Protein AF-A0A329ZB74-F1 (afdb_monomer_lite)

Foldseek 3Di:
DPPPPVVVVVVVVVVLVLLLLVLVLVLCLQALLNVVPCLVVNLVSLVVCLVDPLDPPLVVLSVVVNVCCVPPNCVQSNVVCCQQAPDQDRPDPPPPDPDPDDDPPPPRDGHLYQFQCCLVPNDHPPPLLVLQVVLCVVDPDDDPVVSGVDGRLGQSNLSVVLSVCSVVVVVVSSLVSLVVRNVSSLPVSLVSQCVPDCPGSVVSVNVSVNSSSVVVVVVSVVVVD

Radius of gyration: 19.03 Å; chains: 1; bounding box: 71×35×49 Å

Structure (mmCIF, N/CA/C/O backbone):
data_AF-A0A329ZB74-F1
#
_entry.id   AF-A0A329ZB74-F1
#
loop_
_atom_site.group_PDB
_atom_site.id
_atom_site.type_symbol
_atom_site.label_atom_id
_atom_site.label_alt_id
_atom_site.label_comp_id
_atom_site.label_asym_id
_atom_site.label_entity_id
_atom_site.label_seq_id
_atom_site.pdbx_PDB_ins_code
_atom_site.Cartn_x
_atom_site.Cartn_y
_atom_site.Cartn_z
_atom_site.occupancy
_atom_site.B_iso_or_equiv
_atom_site.auth_seq_id
_atom_site.auth_comp_id
_atom_site.auth_asym_id
_atom_site.auth_atom_id
_atom_site.pdbx_PDB_model_num
ATOM 1 N N . MET A 1 1 ? -38.575 11.994 10.367 1.00 41.06 1 MET A N 1
ATOM 2 C CA . MET A 1 1 ? -37.170 12.358 10.672 1.00 41.06 1 MET A CA 1
ATOM 3 C C . MET A 1 1 ? -36.255 11.118 10.810 1.00 41.06 1 MET A C 1
ATOM 5 O O . MET A 1 1 ? -35.359 11.120 11.638 1.00 41.06 1 MET A O 1
ATOM 9 N N . LEU A 1 2 ? -36.431 10.070 9.980 1.00 44.38 2 LEU A N 1
ATOM 10 C CA . LEU A 1 2 ? -35.670 8.801 10.070 1.00 44.38 2 LEU A CA 1
ATOM 11 C C . LEU A 1 2 ? -34.785 8.466 8.847 1.00 44.38 2 LEU A C 1
ATOM 13 O O . LEU A 1 2 ? -34.041 7.498 8.900 1.00 44.38 2 LEU A O 1
ATOM 17 N N . LYS A 1 3 ? -34.802 9.258 7.763 1.00 42.12 3 LYS A N 1
ATOM 18 C CA . LYS A 1 3 ? -34.023 8.953 6.540 1.00 42.12 3 LYS A CA 1
ATOM 19 C C . LYS A 1 3 ? -32.536 9.356 6.586 1.00 42.12 3 LYS A C 1
ATOM 21 O O . LYS A 1 3 ? -31.782 8.916 5.734 1.00 42.12 3 LYS A O 1
ATOM 26 N N . ARG A 1 4 ? -32.101 10.174 7.558 1.00 38.56 4 ARG A N 1
ATOM 27 C CA . ARG A 1 4 ? -30.725 10.730 7.614 1.00 38.56 4 ARG A CA 1
ATOM 28 C C . ARG A 1 4 ? -29.686 9.835 8.305 1.00 38.56 4 ARG A C 1
ATOM 30 O O . ARG A 1 4 ? -28.502 9.999 8.055 1.00 38.56 4 ARG A O 1
ATOM 37 N N . LYS A 1 5 ? -30.096 8.923 9.198 1.00 38.59 5 LYS A N 1
ATOM 38 C CA . LYS A 1 5 ? -29.154 8.047 9.928 1.00 38.59 5 LYS A CA 1
ATOM 39 C C . LYS A 1 5 ? -28.746 6.814 9.117 1.00 38.59 5 LYS A C 1
ATOM 41 O O . LYS A 1 5 ? -27.593 6.412 9.181 1.00 38.59 5 LYS A O 1
ATOM 46 N N . THR A 1 6 ? -29.668 6.255 8.335 1.00 39.41 6 THR A N 1
ATOM 47 C CA . THR A 1 6 ? -29.433 5.086 7.474 1.00 39.41 6 THR A CA 1
ATOM 48 C C . THR A 1 6 ? -28.588 5.411 6.241 1.00 39.41 6 THR A C 1
ATOM 50 O O . THR A 1 6 ? -27.784 4.581 5.835 1.00 39.41 6 THR A O 1
ATOM 53 N N . SER A 1 7 ? -28.694 6.622 5.678 1.00 53.28 7 SER A N 1
ATOM 54 C CA . SER A 1 7 ? -27.862 7.043 4.539 1.00 53.28 7 SER A CA 1
ATOM 55 C C . SER A 1 7 ? -26.377 7.134 4.902 1.00 53.28 7 SER A C 1
ATOM 57 O O . SER A 1 7 ? -25.528 6.662 4.153 1.00 53.28 7 SER A O 1
ATOM 59 N N . ASN A 1 8 ? -26.066 7.675 6.085 1.00 60.62 8 ASN A N 1
ATOM 60 C CA . ASN A 1 8 ? -24.683 7.850 6.529 1.00 60.62 8 ASN A CA 1
ATOM 61 C C . ASN A 1 8 ? -24.029 6.518 6.929 1.00 60.62 8 ASN A C 1
ATOM 63 O O . ASN A 1 8 ? -22.835 6.346 6.717 1.00 60.62 8 ASN A O 1
ATOM 67 N N . SER A 1 9 ? -24.786 5.556 7.475 1.00 62.94 9 SER A N 1
ATOM 68 C CA . SER A 1 9 ? -24.231 4.241 7.827 1.00 62.94 9 SER A CA 1
ATOM 69 C C . SER A 1 9 ? -23.846 3.416 6.600 1.00 62.94 9 SER A C 1
ATOM 71 O O . SER A 1 9 ? -22.804 2.768 6.612 1.00 62.94 9 SER A O 1
ATOM 73 N N . THR A 1 10 ? -24.658 3.456 5.539 1.00 69.00 10 THR A N 1
ATOM 74 C CA . THR A 1 10 ? -24.382 2.726 4.291 1.00 69.00 10 THR A CA 1
ATOM 75 C C . THR A 1 10 ? -23.187 3.329 3.556 1.00 69.00 10 THR A C 1
ATOM 77 O O . THR A 1 10 ? -22.282 2.598 3.167 1.00 69.00 10 THR A O 1
ATOM 80 N N . GLN A 1 11 ? -23.106 4.662 3.483 1.00 75.69 11 GLN A N 1
ATOM 81 C CA . GLN A 1 11 ? -21.975 5.350 2.859 1.00 75.69 11 GLN A CA 1
ATOM 82 C C . GLN A 1 11 ? -20.644 5.053 3.570 1.00 75.69 11 GLN A C 1
ATOM 84 O O . GLN A 1 11 ? -19.647 4.754 2.917 1.00 75.69 11 GLN A O 1
ATOM 89 N N . THR A 1 12 ? -20.624 5.056 4.907 1.00 80.69 12 THR A N 1
ATOM 90 C CA . THR A 1 12 ? -19.424 4.686 5.676 1.00 80.69 12 THR A CA 1
ATOM 91 C C . THR A 1 12 ? -19.015 3.234 5.431 1.00 80.69 12 THR A C 1
ATOM 93 O O . THR A 1 12 ? -17.828 2.946 5.298 1.00 80.69 12 THR A O 1
ATOM 96 N N . GLN A 1 13 ? -19.979 2.312 5.331 1.00 85.00 13 GLN A N 1
ATOM 97 C CA . GLN A 1 13 ? -19.691 0.910 5.021 1.00 85.00 13 GLN A CA 1
ATOM 98 C C . GLN A 1 13 ? -19.090 0.733 3.625 1.00 85.00 13 GLN A C 1
ATOM 100 O O . GLN A 1 13 ? -18.160 -0.059 3.465 1.00 85.00 13 GLN A O 1
ATOM 105 N N . ASP A 1 14 ? -19.580 1.466 2.628 1.00 89.56 14 ASP A N 1
ATOM 106 C CA . ASP A 1 14 ? -19.058 1.377 1.265 1.00 89.56 14 ASP A CA 1
ATOM 107 C C . ASP A 1 14 ? -17.648 1.970 1.156 1.00 89.56 14 ASP A C 1
ATOM 109 O O . ASP A 1 14 ? -16.769 1.346 0.558 1.00 89.56 14 ASP A O 1
ATOM 113 N N . ILE A 1 15 ? -17.372 3.076 1.857 1.00 93.25 15 ILE A N 1
ATOM 114 C CA . ILE A 1 15 ? -16.010 3.620 1.978 1.00 93.25 15 ILE A CA 1
ATOM 115 C C . ILE A 1 15 ? -15.077 2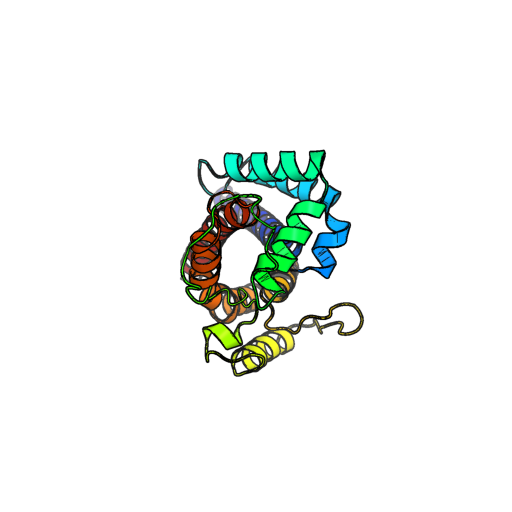.602 2.645 1.00 93.25 15 ILE A C 1
ATOM 117 O O . ILE A 1 15 ? -13.963 2.381 2.172 1.00 93.25 15 ILE A O 1
ATOM 121 N N . THR A 1 16 ? -15.509 1.930 3.717 1.00 95.56 16 THR A N 1
ATOM 122 C CA . THR A 1 16 ? -14.691 0.891 4.362 1.00 95.56 16 THR A CA 1
ATOM 123 C C . THR A 1 16 ? -14.375 -0.264 3.410 1.00 95.56 16 THR A C 1
ATOM 125 O O . THR A 1 16 ? -13.234 -0.726 3.392 1.00 95.56 16 THR A O 1
ATOM 128 N N . LYS A 1 17 ? -15.332 -0.714 2.587 1.00 95.62 17 LYS A N 1
ATOM 129 C CA . LYS A 1 17 ? -15.082 -1.756 1.573 1.00 95.62 17 LYS A CA 1
ATOM 130 C C . LYS A 1 17 ? -14.065 -1.296 0.527 1.00 95.62 17 LYS A C 1
ATOM 132 O O . LYS A 1 17 ? -13.150 -2.055 0.216 1.00 95.62 17 LYS A O 1
ATOM 137 N N . ALA A 1 18 ? -14.188 -0.063 0.033 1.00 96.06 18 ALA A N 1
ATOM 138 C CA . ALA A 1 18 ? -13.233 0.509 -0.915 1.00 96.06 18 ALA A CA 1
ATOM 139 C C . ALA A 1 18 ? -11.823 0.595 -0.309 1.00 96.06 18 ALA A C 1
ATOM 141 O O . ALA A 1 18 ? -10.852 0.163 -0.927 1.00 96.06 18 ALA A O 1
ATOM 142 N N . ARG A 1 19 ? -11.705 1.049 0.946 1.00 97.75 19 ARG A N 1
ATOM 143 C CA . ARG A 1 19 ? -10.429 1.073 1.681 1.00 97.75 19 ARG A CA 1
ATOM 144 C C . ARG A 1 19 ? -9.820 -0.323 1.784 1.00 97.75 19 ARG A C 1
ATOM 146 O O . ARG A 1 19 ? -8.656 -0.500 1.443 1.00 97.75 19 ARG A O 1
ATOM 153 N N . ILE A 1 20 ? -10.602 -1.325 2.197 1.00 98.44 20 ILE A N 1
ATOM 154 C CA . ILE A 1 20 ? -10.159 -2.731 2.257 1.00 98.44 20 ILE A CA 1
ATOM 155 C C . ILE A 1 20 ? -9.618 -3.192 0.897 1.00 98.44 20 ILE A C 1
ATOM 157 O O . ILE A 1 20 ? -8.578 -3.851 0.855 1.00 98.44 20 ILE A O 1
ATOM 161 N N . LEU A 1 21 ? -10.297 -2.838 -0.198 1.00 98.31 21 LEU A N 1
ATOM 162 C CA . LEU A 1 21 ? -9.887 -3.192 -1.554 1.00 98.31 21 LEU A CA 1
ATOM 163 C C . LEU A 1 21 ? -8.548 -2.550 -1.941 1.00 98.31 21 LEU A C 1
ATOM 165 O O . LEU A 1 21 ? -7.667 -3.258 -2.424 1.00 98.31 21 LEU A O 1
ATOM 169 N N . TYR A 1 22 ? -8.356 -1.257 -1.670 1.00 98.62 22 TYR A N 1
ATOM 170 C CA . TYR A 1 22 ? -7.080 -0.574 -1.910 1.00 98.62 22 TYR A CA 1
ATOM 171 C C . TYR A 1 22 ? -5.940 -1.141 -1.061 1.00 98.62 22 TYR A C 1
ATOM 173 O O . TYR A 1 22 ? -4.856 -1.400 -1.585 1.00 98.62 22 TYR A O 1
ATOM 181 N N . TYR A 1 23 ? -6.180 -1.395 0.230 1.00 98.69 23 TYR A N 1
ATOM 182 C CA . TYR A 1 23 ? -5.178 -2.027 1.088 1.00 98.69 23 TYR A CA 1
ATOM 183 C C . TYR A 1 23 ? -4.769 -3.403 0.545 1.00 98.69 23 TYR A C 1
ATOM 185 O O . TYR A 1 23 ? -3.585 -3.726 0.489 1.00 98.69 23 TYR A O 1
ATOM 193 N N . ASP A 1 24 ? -5.730 -4.203 0.087 1.00 98.56 24 ASP A N 1
ATOM 194 C CA . ASP A 1 24 ? -5.452 -5.512 -0.500 1.00 98.56 24 ASP A CA 1
ATOM 195 C C . ASP A 1 24 ? -4.729 -5.432 -1.856 1.00 98.56 24 ASP A C 1
ATOM 197 O O . ASP A 1 24 ? -3.851 -6.251 -2.135 1.00 98.56 24 ASP A O 1
ATOM 201 N N . PHE A 1 25 ? -5.078 -4.448 -2.686 1.00 98.62 25 PHE A N 1
ATOM 202 C CA . PHE A 1 25 ? -4.428 -4.180 -3.968 1.00 98.62 25 PHE A CA 1
ATOM 203 C C . PHE A 1 25 ? -2.946 -3.833 -3.777 1.00 98.62 25 PHE A C 1
ATOM 205 O O . PHE A 1 25 ? -2.077 -4.493 -4.348 1.00 98.62 25 PHE A O 1
ATOM 212 N N . PHE A 1 26 ? -2.630 -2.874 -2.899 1.00 98.69 26 PHE A N 1
ATOM 213 C CA . PHE A 1 26 ? -1.240 -2.488 -2.640 1.00 98.69 26 PHE A CA 1
ATOM 214 C C . PHE A 1 26 ? -0.449 -3.559 -1.891 1.00 98.69 26 PHE A C 1
ATOM 216 O O . PHE A 1 26 ? 0.721 -3.760 -2.207 1.00 98.69 26 PHE A O 1
ATOM 223 N N . ALA A 1 27 ? -1.071 -4.321 -0.985 1.00 97.56 27 ALA A N 1
ATOM 224 C CA . ALA A 1 27 ? -0.436 -5.514 -0.424 1.00 97.56 27 ALA A CA 1
ATOM 225 C C . ALA A 1 27 ? 0.014 -6.484 -1.530 1.00 97.56 27 ALA A C 1
ATOM 227 O O . ALA A 1 27 ? 1.122 -7.007 -1.484 1.00 97.56 27 ALA A O 1
ATOM 228 N N . GLY A 1 28 ? -0.826 -6.692 -2.548 1.00 96.50 28 GLY A N 1
ATOM 229 C CA . GLY A 1 28 ? -0.517 -7.539 -3.698 1.00 96.50 28 GLY A CA 1
ATOM 230 C C . GLY A 1 28 ? 0.638 -7.050 -4.573 1.00 96.50 28 GLY A C 1
ATOM 231 O O . GLY A 1 28 ? 1.284 -7.873 -5.211 1.00 96.50 28 GLY A O 1
ATOM 232 N N . LEU A 1 29 ? 0.905 -5.744 -4.594 1.00 98.00 29 LEU A N 1
ATOM 233 C CA . LEU A 1 29 ? 1.962 -5.125 -5.403 1.00 98.00 29 LEU A CA 1
ATOM 234 C C . LEU A 1 29 ? 3.265 -4.903 -4.627 1.00 98.00 29 LEU A C 1
ATOM 236 O O . LEU A 1 29 ? 4.333 -4.864 -5.229 1.00 98.00 29 LEU A O 1
ATOM 240 N N . PHE A 1 30 ? 3.197 -4.760 -3.305 1.00 97.69 30 PHE A N 1
ATOM 241 C CA . PHE A 1 30 ? 4.353 -4.512 -2.441 1.00 97.69 30 PHE A CA 1
ATOM 242 C C . PHE A 1 30 ? 4.766 -5.737 -1.619 1.00 97.69 30 PHE A C 1
ATOM 244 O O . PHE A 1 30 ? 5.534 -5.591 -0.679 1.00 97.69 30 PHE A O 1
ATOM 251 N N . LEU A 1 31 ? 4.285 -6.938 -1.956 1.00 95.00 31 LEU A N 1
ATOM 252 C CA . LEU A 1 31 ? 4.784 -8.206 -1.415 1.00 95.00 31 LEU A CA 1
ATOM 253 C C . LEU A 1 31 ? 5.116 -9.158 -2.546 1.00 95.00 31 LEU A C 1
ATOM 255 O O . LEU A 1 31 ? 4.217 -9.615 -3.252 1.00 95.00 31 LEU A O 1
ATOM 259 N N . TYR A 1 32 ? 6.395 -9.505 -2.666 1.00 94.25 32 TYR A N 1
ATOM 260 C CA . TYR A 1 32 ? 6.875 -10.403 -3.713 1.00 94.25 32 TYR A CA 1
ATOM 261 C C . TYR A 1 32 ? 6.111 -11.734 -3.732 1.00 94.25 32 TYR A C 1
ATOM 263 O O . TYR A 1 32 ? 5.568 -12.111 -4.767 1.00 94.25 32 TYR A O 1
ATOM 271 N N . ASP A 1 33 ? 5.996 -12.411 -2.582 1.00 91.31 33 ASP A N 1
ATOM 272 C CA . ASP A 1 33 ? 5.329 -13.718 -2.497 1.00 91.31 33 ASP A CA 1
ATOM 273 C C . ASP A 1 33 ? 3.832 -13.643 -2.869 1.00 91.31 33 ASP A C 1
ATOM 275 O O . ASP A 1 33 ? 3.283 -14.611 -3.395 1.00 91.31 33 ASP A O 1
ATOM 279 N N . LEU A 1 34 ? 3.173 -12.491 -2.662 1.00 93.19 34 LEU A N 1
ATOM 280 C CA . LEU A 1 34 ? 1.801 -12.286 -3.135 1.00 93.19 34 LEU A CA 1
ATOM 281 C C . LEU A 1 34 ? 1.769 -12.015 -4.637 1.00 93.19 34 LEU A C 1
ATOM 283 O O . LEU A 1 34 ? 0.964 -12.625 -5.332 1.00 93.19 34 LEU A O 1
ATOM 287 N N . LEU A 1 35 ? 2.636 -11.137 -5.144 1.00 95.50 35 LEU A N 1
ATOM 288 C CA . LEU A 1 35 ? 2.628 -10.679 -6.533 1.00 95.50 35 LEU A CA 1
ATOM 289 C C . LEU A 1 35 ? 2.754 -11.827 -7.546 1.00 95.50 35 LEU A C 1
ATOM 291 O O . LEU A 1 35 ? 2.055 -11.815 -8.560 1.00 95.50 35 LEU A O 1
ATOM 295 N N . ILE A 1 36 ? 3.586 -12.838 -7.258 1.00 93.75 36 ILE A N 1
ATOM 296 C CA . ILE A 1 36 ? 3.906 -13.946 -8.182 1.00 93.75 36 ILE A CA 1
ATOM 297 C C . ILE A 1 36 ? 2.657 -14.630 -8.756 1.00 93.75 36 ILE A C 1
ATOM 299 O O . ILE A 1 36 ? 2.644 -14.989 -9.930 1.00 93.75 36 ILE A O 1
ATOM 303 N N . ASN A 1 37 ? 1.600 -14.783 -7.955 1.00 90.31 37 ASN A N 1
ATOM 304 C CA . ASN A 1 37 ? 0.410 -15.559 -8.321 1.00 90.31 37 ASN A CA 1
ATOM 305 C C . ASN A 1 37 ? -0.877 -14.720 -8.318 1.00 90.31 37 ASN A C 1
ATOM 307 O O . ASN A 1 37 ? -1.968 -15.259 -8.137 1.00 90.31 37 ASN A O 1
ATOM 311 N N . ARG A 1 38 ? -0.770 -13.393 -8.480 1.00 93.81 38 ARG A N 1
ATOM 312 C CA . ARG A 1 38 ? -1.906 -12.477 -8.268 1.00 93.81 38 ARG A CA 1
ATOM 313 C C . ARG A 1 38 ? -2.457 -11.817 -9.524 1.00 93.81 38 ARG A C 1
ATOM 315 O O . ARG A 1 38 ? -3.313 -10.953 -9.393 1.00 93.81 38 ARG A O 1
ATOM 322 N N . ALA A 1 39 ? -2.022 -12.218 -10.718 1.00 96.25 39 ALA A N 1
ATOM 323 C CA . ALA A 1 39 ? -2.453 -11.600 -11.978 1.00 96.25 39 ALA A CA 1
ATOM 324 C C . ALA A 1 39 ? -3.987 -11.456 -12.080 1.00 96.25 39 ALA A C 1
ATOM 326 O O . ALA A 1 39 ? -4.494 -10.341 -12.191 1.00 96.25 39 ALA A O 1
ATOM 327 N N . ASP A 1 40 ? -4.728 -12.559 -11.939 1.00 97.31 40 ASP A N 1
ATOM 328 C CA . ASP A 1 40 ? -6.193 -12.563 -12.075 1.00 97.31 40 ASP A CA 1
ATOM 329 C C . ASP A 1 40 ? -6.894 -11.714 -11.013 1.00 97.31 40 ASP A C 1
ATOM 331 O O . ASP A 1 40 ? -7.890 -11.043 -11.289 1.00 97.31 40 ASP A O 1
ATOM 335 N N . LEU A 1 41 ? -6.390 -11.750 -9.777 1.00 97.75 41 LEU A N 1
ATOM 336 C CA . LEU A 1 41 ? -6.956 -10.960 -8.691 1.00 97.75 41 LEU A CA 1
ATOM 337 C C . LEU A 1 41 ? -6.666 -9.470 -8.898 1.00 97.75 41 LEU A C 1
ATOM 339 O O . LEU A 1 41 ? -7.582 -8.670 -8.745 1.00 97.75 41 LEU A O 1
ATOM 343 N N . LEU A 1 42 ? -5.448 -9.099 -9.305 1.00 97.94 42 LEU A N 1
ATOM 344 C CA . LEU A 1 42 ? -5.099 -7.715 -9.629 1.00 97.94 42 LEU A CA 1
ATOM 345 C C . LEU A 1 42 ? -5.969 -7.178 -10.767 1.00 97.94 42 LEU A C 1
ATOM 347 O O . LEU A 1 42 ? -6.471 -6.068 -10.648 1.00 97.94 42 LEU A O 1
ATOM 351 N N . LEU A 1 43 ? -6.221 -7.960 -11.823 1.00 98.25 43 LEU A N 1
ATOM 352 C CA . LEU A 1 43 ? -7.102 -7.540 -12.919 1.00 98.25 43 LEU A CA 1
ATOM 353 C C . LEU A 1 43 ? -8.525 -7.242 -12.437 1.00 98.25 43 LEU A C 1
ATOM 355 O O . LEU A 1 43 ? -9.066 -6.188 -12.759 1.00 98.25 43 LEU A O 1
ATOM 359 N N . LYS A 1 44 ? -9.103 -8.118 -11.605 1.00 98.19 44 LYS A N 1
ATOM 360 C CA . LYS A 1 44 ? -10.429 -7.887 -11.004 1.00 98.19 44 LYS A CA 1
ATOM 361 C C . LYS A 1 44 ? -10.447 -6.652 -10.107 1.00 98.19 44 LYS A C 1
ATOM 363 O O . LYS A 1 44 ? -11.417 -5.905 -10.097 1.00 98.19 44 LYS A O 1
ATOM 368 N N . GLN A 1 45 ? -9.382 -6.437 -9.336 1.00 98.06 45 GLN A N 1
ATOM 369 C CA . GLN A 1 45 ? -9.260 -5.258 -8.480 1.00 98.06 45 GLN A CA 1
ATOM 370 C C . GLN A 1 45 ? -9.162 -3.982 -9.317 1.00 98.06 45 GLN A C 1
ATOM 372 O O . GLN A 1 45 ? -9.869 -3.027 -9.024 1.00 98.06 45 GLN A O 1
ATOM 377 N N . ILE A 1 46 ? -8.349 -3.978 -10.375 1.00 98.06 46 ILE A N 1
ATOM 378 C CA . ILE A 1 46 ? -8.209 -2.844 -11.293 1.00 98.06 46 ILE A CA 1
ATOM 379 C C . ILE A 1 46 ? -9.544 -2.532 -11.972 1.00 98.06 46 ILE A C 1
ATOM 381 O O . ILE A 1 46 ? -9.925 -1.368 -12.034 1.00 98.06 46 ILE A O 1
ATOM 385 N N . GLU A 1 47 ? -10.281 -3.550 -12.424 1.00 97.25 47 GLU A N 1
ATOM 386 C CA . GLU A 1 47 ? -11.600 -3.376 -13.040 1.00 97.25 47 GLU A CA 1
ATOM 387 C C . GLU A 1 47 ? -12.583 -2.651 -12.115 1.00 97.25 47 GLU A C 1
ATOM 389 O O . GLU A 1 47 ? -13.315 -1.786 -12.582 1.00 97.25 47 GLU A O 1
ATOM 394 N N . ILE A 1 48 ? -12.567 -2.957 -10.815 1.00 96.81 48 ILE A N 1
ATOM 395 C CA . ILE A 1 48 ? -13.420 -2.295 -9.820 1.00 96.81 48 ILE A CA 1
ATOM 396 C C . ILE A 1 48 ? -12.888 -0.897 -9.484 1.00 96.81 48 ILE A C 1
ATOM 398 O O . ILE A 1 48 ? -13.644 0.064 -9.450 1.00 96.81 48 ILE A O 1
ATOM 402 N N . LEU A 1 49 ? -11.588 -0.761 -9.214 1.00 96.25 49 LEU A N 1
ATOM 403 C CA . LEU A 1 49 ? -11.005 0.498 -8.739 1.00 96.25 49 LEU A CA 1
ATOM 404 C C . LEU A 1 49 ? -10.993 1.594 -9.810 1.00 96.25 49 LEU A C 1
ATOM 406 O O . LEU A 1 49 ? -11.032 2.774 -9.474 1.00 96.25 49 LEU A O 1
ATOM 410 N N . LYS A 1 50 ? -10.970 1.221 -11.093 1.00 94.25 50 LYS A N 1
ATOM 411 C CA . LYS A 1 50 ? -11.006 2.184 -12.197 1.00 94.25 50 LYS A CA 1
ATOM 412 C C . LYS A 1 50 ? -12.394 2.762 -12.476 1.00 94.25 50 LYS A C 1
ATOM 414 O O . LYS A 1 50 ? -12.472 3.733 -13.220 1.00 94.25 50 LYS A O 1
ATOM 419 N N . THR A 1 51 ? -13.481 2.171 -11.959 1.00 93.25 51 THR A N 1
ATOM 420 C CA . THR A 1 51 ? -14.833 2.711 -12.208 1.00 93.25 51 THR A CA 1
ATOM 421 C C . THR A 1 51 ? -15.065 4.013 -11.460 1.00 93.25 51 THR A C 1
ATOM 423 O O . THR A 1 51 ? -15.746 4.892 -11.966 1.00 93.25 51 THR A O 1
ATOM 426 N N . GLU A 1 52 ? -14.503 4.115 -10.257 1.00 92.00 52 GLU A N 1
ATOM 427 C CA . GLU A 1 52 ? -14.634 5.262 -9.359 1.00 92.00 52 GLU A CA 1
ATOM 428 C C . GLU A 1 52 ? -13.249 5.568 -8.764 1.00 92.00 52 GLU A C 1
ATOM 430 O O . GLU A 1 52 ? -12.973 5.214 -7.611 1.00 92.00 52 GLU A O 1
ATOM 435 N N . PRO A 1 53 ? -12.329 6.140 -9.565 1.00 92.88 53 PRO A N 1
ATOM 436 C CA . PRO A 1 53 ? -10.992 6.471 -9.095 1.00 92.88 53 PRO A CA 1
ATOM 437 C C . PRO A 1 53 ? -11.035 7.542 -7.996 1.00 92.88 53 PRO A C 1
ATOM 439 O O . PRO A 1 53 ? -11.907 8.409 -7.979 1.00 92.88 53 PRO A O 1
ATOM 442 N N . ILE A 1 54 ? -10.055 7.512 -7.086 1.00 93.12 54 ILE A N 1
ATOM 443 C CA . ILE A 1 54 ? -9.951 8.504 -6.001 1.00 93.12 54 ILE A CA 1
ATOM 444 C C . ILE A 1 54 ? -9.703 9.906 -6.562 1.00 93.12 54 ILE A C 1
ATOM 446 O O . ILE A 1 54 ? -10.300 10.873 -6.086 1.00 93.12 54 ILE A O 1
ATOM 450 N N . ILE A 1 55 ? -8.801 10.016 -7.540 1.00 94.69 55 ILE A N 1
ATOM 451 C CA . ILE A 1 55 ? -8.479 11.266 -8.226 1.00 94.69 55 ILE A CA 1
ATOM 452 C C . ILE A 1 55 ? -8.816 11.111 -9.707 1.00 94.69 55 ILE A C 1
ATOM 454 O O . ILE A 1 55 ? -8.495 10.097 -10.325 1.00 94.69 55 ILE A O 1
ATOM 458 N N . GLU A 1 56 ? -9.438 12.137 -10.284 1.00 92.25 56 GLU A N 1
ATOM 459 C CA . GLU A 1 56 ? -9.648 12.224 -11.729 1.00 92.25 56 GLU A CA 1
ATOM 460 C C . GLU A 1 56 ? -8.303 12.122 -12.468 1.00 92.25 56 GLU A C 1
ATOM 462 O O . GLU A 1 56 ? -7.354 12.847 -12.161 1.00 92.25 56 GLU A O 1
ATOM 467 N N . GLY A 1 57 ? -8.205 11.207 -13.429 1.00 93.06 57 GLY A N 1
ATOM 468 C CA . GLY A 1 57 ? -6.969 10.902 -14.140 1.00 93.06 57 GLY A CA 1
ATOM 469 C C . GLY A 1 57 ? -6.304 9.603 -13.683 1.00 93.06 57 GLY A C 1
ATOM 470 O O . GLY A 1 57 ? -5.506 9.048 -14.449 1.00 93.06 57 GLY A O 1
ATOM 471 N N . ASP A 1 58 ? -6.629 9.082 -12.490 1.00 95.81 58 ASP A N 1
ATOM 472 C CA . ASP A 1 58 ? -6.049 7.829 -11.988 1.00 95.81 58 ASP A CA 1
ATOM 473 C C . ASP A 1 58 ? -6.424 6.614 -12.855 1.00 95.81 58 ASP A C 1
ATOM 475 O O . ASP A 1 58 ? -5.673 5.635 -12.919 1.00 95.81 58 ASP A O 1
ATOM 479 N N . GLU A 1 59 ? -7.537 6.681 -13.590 1.00 96.50 59 GLU A N 1
ATOM 480 C CA . GLU A 1 59 ? -7.947 5.651 -14.545 1.00 96.50 59 GLU A CA 1
ATOM 481 C C . GLU A 1 59 ? -6.877 5.379 -15.611 1.00 96.50 59 GLU A C 1
ATOM 483 O O . GLU A 1 59 ? -6.735 4.246 -16.070 1.00 96.50 59 GLU A O 1
ATOM 488 N N . ASN A 1 60 ? -6.057 6.376 -15.960 1.00 96.56 60 ASN A N 1
ATOM 489 C CA . ASN A 1 60 ? -4.978 6.206 -16.931 1.00 96.56 60 ASN A CA 1
ATOM 490 C C . ASN A 1 60 ? -3.871 5.295 -16.388 1.00 96.56 60 ASN A C 1
ATOM 492 O O . ASN A 1 60 ? -3.407 4.404 -17.102 1.00 96.56 60 ASN A O 1
ATOM 496 N N . TYR A 1 61 ? -3.501 5.451 -15.113 1.00 97.44 61 TYR A N 1
ATOM 497 C CA . TYR A 1 61 ? -2.532 4.574 -14.450 1.00 97.44 61 TYR A CA 1
ATOM 498 C C . TYR A 1 61 ? -3.068 3.143 -14.354 1.00 97.44 61 TYR A C 1
ATOM 500 O O . TYR A 1 61 ? -2.347 2.183 -14.637 1.00 97.44 61 TYR A O 1
ATOM 508 N N . PHE A 1 62 ? -4.354 2.994 -14.024 1.00 98.06 62 PHE A N 1
ATOM 509 C CA . PHE A 1 62 ? -5.019 1.694 -14.023 1.00 98.06 62 PHE A CA 1
ATOM 510 C C . PHE A 1 62 ? -5.030 1.039 -15.407 1.00 98.06 62 PHE A C 1
ATOM 512 O O . PHE A 1 62 ? -4.712 -0.143 -15.507 1.00 98.06 62 PHE A O 1
ATOM 519 N N . ASN A 1 63 ? -5.320 1.789 -16.472 1.00 97.75 63 ASN A N 1
ATOM 520 C CA . ASN A 1 63 ? -5.334 1.271 -17.842 1.00 97.75 63 ASN A CA 1
ATOM 521 C C . ASN A 1 63 ? -3.951 0.768 -18.287 1.00 97.75 63 ASN A C 1
ATOM 523 O O . ASN A 1 63 ? -3.857 -0.276 -18.935 1.00 97.75 63 ASN A O 1
ATOM 527 N N . VAL A 1 64 ? -2.869 1.466 -17.918 1.00 97.38 64 VAL A N 1
ATOM 528 C CA . VAL A 1 64 ? -1.497 1.006 -18.199 1.00 97.38 64 VAL A CA 1
ATOM 529 C C . VAL A 1 64 ? -1.220 -0.326 -17.498 1.00 97.38 64 VAL A C 1
ATOM 531 O O . VAL A 1 64 ? -0.763 -1.272 -18.141 1.00 97.38 64 VAL A O 1
ATOM 534 N N . LEU A 1 65 ? -1.550 -0.431 -16.206 1.00 97.69 65 LEU A N 1
ATOM 535 C CA . LEU A 1 65 ? -1.357 -1.664 -15.434 1.00 97.69 65 LEU A CA 1
ATOM 536 C C . LEU A 1 65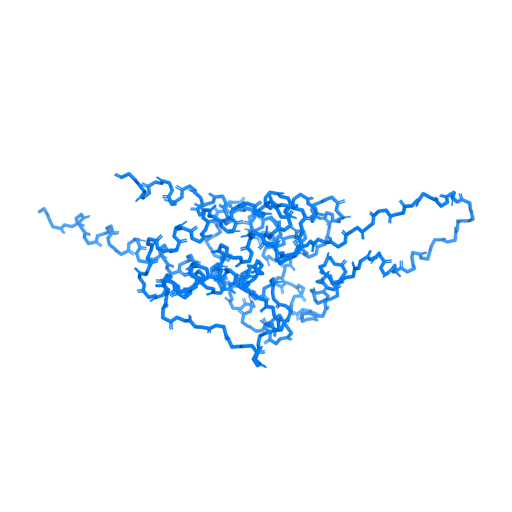 ? -2.228 -2.818 -15.944 1.00 97.69 65 LEU A C 1
ATOM 538 O O . LEU A 1 65 ? -1.756 -3.947 -16.041 1.00 97.69 65 LEU A O 1
ATOM 542 N N . GLU A 1 66 ? -3.484 -2.547 -16.298 1.00 98.12 66 GLU A N 1
ATOM 543 C CA . GLU A 1 66 ? -4.402 -3.544 -16.850 1.00 98.12 66 GLU A CA 1
ATOM 544 C C . GLU A 1 66 ? -3.870 -4.122 -18.165 1.00 98.12 66 GLU A C 1
ATOM 546 O O . GLU A 1 66 ? -3.827 -5.343 -18.332 1.00 98.12 66 GLU A O 1
ATOM 551 N N . ASN A 1 67 ? -3.435 -3.256 -19.084 1.00 97.94 67 ASN A N 1
ATOM 552 C CA . ASN A 1 67 ? -2.883 -3.668 -20.372 1.00 97.94 67 ASN A CA 1
ATOM 553 C C . ASN A 1 67 ? -1.610 -4.498 -20.200 1.00 97.94 67 ASN A C 1
ATOM 555 O O . ASN A 1 67 ? -1.445 -5.523 -20.868 1.00 97.94 67 ASN A O 1
ATOM 559 N N . GLU A 1 68 ? -0.740 -4.093 -19.276 1.00 97.38 68 GLU A N 1
ATOM 560 C CA . GLU A 1 68 ? 0.483 -4.823 -18.972 1.00 97.38 68 GLU A CA 1
ATOM 561 C C . GLU A 1 68 ? 0.183 -6.221 -18.421 1.00 97.38 68 GLU A C 1
ATOM 563 O O . GLU A 1 68 ? 0.689 -7.213 -18.946 1.00 97.38 68 GLU A O 1
ATOM 568 N N . ILE A 1 69 ? -0.692 -6.324 -17.414 1.00 97.50 69 ILE A N 1
ATOM 569 C CA . ILE A 1 69 ? -1.015 -7.609 -16.783 1.00 97.50 69 ILE A CA 1
ATOM 570 C C . ILE A 1 69 ? -1.743 -8.537 -17.766 1.00 97.50 69 ILE A C 1
ATOM 572 O O . ILE A 1 69 ? -1.466 -9.736 -17.783 1.00 97.50 69 ILE A O 1
ATOM 576 N N . LYS A 1 70 ? -2.618 -8.012 -18.635 1.00 97.56 70 LYS A N 1
ATOM 577 C CA . LYS A 1 70 ? -3.267 -8.813 -19.691 1.00 97.56 70 LYS A CA 1
ATOM 578 C C . LYS A 1 70 ? -2.279 -9.342 -20.732 1.00 97.56 70 LYS A C 1
ATOM 580 O O . LYS A 1 70 ? -2.478 -10.440 -21.242 1.00 97.56 70 LYS A O 1
ATOM 585 N N . THR A 1 71 ? -1.241 -8.572 -21.056 1.00 96.94 71 THR A N 1
ATOM 586 C CA . THR A 1 71 ? -0.301 -8.908 -22.138 1.00 96.94 71 THR A CA 1
ATOM 587 C C . THR A 1 71 ? 0.837 -9.802 -21.654 1.00 96.94 71 THR A C 1
ATOM 589 O O . THR A 1 71 ? 1.169 -10.796 -22.296 1.00 96.94 71 THR A O 1
ATOM 592 N N . ASN A 1 72 ? 1.436 -9.459 -20.514 1.00 96.19 72 ASN A N 1
ATOM 593 C CA . ASN A 1 72 ? 2.686 -10.047 -20.029 1.00 96.19 72 ASN A CA 1
ATOM 594 C C . ASN A 1 72 ? 2.531 -10.762 -18.675 1.00 96.19 72 ASN A C 1
ATOM 596 O O . ASN A 1 72 ? 3.517 -11.265 -18.119 1.00 96.19 72 ASN A O 1
ATOM 600 N N . GLY A 1 73 ? 1.319 -10.798 -18.112 1.00 96.19 73 GLY A N 1
ATOM 601 C CA . GLY A 1 73 ? 1.098 -11.230 -16.735 1.00 96.19 73 GLY A CA 1
ATOM 602 C C . GLY A 1 73 ? 1.826 -10.320 -15.743 1.00 96.19 73 GLY A C 1
ATOM 603 O O . GLY A 1 73 ? 2.027 -9.132 -15.974 1.00 96.19 73 GLY A O 1
ATOM 604 N N . VAL A 1 74 ? 2.287 -10.889 -14.631 1.00 96.81 74 VAL A N 1
ATOM 605 C CA . VAL A 1 74 ? 3.053 -10.150 -13.609 1.00 96.81 74 VAL A CA 1
ATOM 606 C C . VAL A 1 74 ? 4.562 -10.132 -13.877 1.00 96.81 74 VAL A C 1
ATOM 608 O O . VAL A 1 74 ? 5.327 -9.673 -13.036 1.00 96.81 74 VAL A O 1
ATOM 611 N N . LYS A 1 75 ? 5.035 -10.628 -15.028 1.00 96.25 75 LYS A N 1
ATOM 612 C CA . LYS A 1 75 ? 6.473 -10.818 -15.284 1.00 96.25 75 LYS A CA 1
ATOM 613 C C . LYS A 1 75 ? 7.267 -9.512 -15.204 1.00 96.25 75 LYS A C 1
ATOM 615 O O . LYS A 1 75 ? 8.293 -9.465 -14.527 1.00 96.25 75 LYS A O 1
ATOM 620 N N . ASN A 1 76 ? 6.802 -8.462 -15.877 1.00 95.62 76 ASN A N 1
ATOM 621 C CA . ASN A 1 76 ? 7.498 -7.174 -15.883 1.00 95.62 76 ASN A CA 1
ATOM 622 C C . ASN A 1 76 ? 7.338 -6.441 -14.544 1.00 95.62 76 ASN A C 1
ATOM 624 O O . ASN A 1 76 ? 8.288 -5.812 -14.086 1.00 95.62 76 ASN A O 1
ATOM 628 N N . LEU A 1 77 ? 6.202 -6.620 -13.858 1.00 96.69 77 LEU A N 1
ATOM 629 C CA . LEU A 1 77 ? 6.025 -6.165 -12.475 1.00 96.69 77 LEU A CA 1
ATOM 630 C C . LEU A 1 77 ? 7.039 -6.820 -11.534 1.00 96.69 77 LEU A C 1
ATOM 632 O O . LEU A 1 77 ? 7.686 -6.123 -10.765 1.00 96.69 77 LEU A O 1
ATOM 636 N N . LEU A 1 78 ? 7.236 -8.137 -11.613 1.00 96.44 78 LEU A N 1
ATOM 637 C CA . LEU A 1 78 ? 8.231 -8.847 -10.804 1.00 96.44 78 LEU A CA 1
ATOM 638 C C . LEU A 1 78 ? 9.654 -8.387 -11.129 1.00 96.44 78 LEU A C 1
ATOM 640 O O . LEU A 1 78 ? 10.458 -8.193 -10.221 1.00 96.44 78 LEU A O 1
ATOM 644 N N . PHE A 1 79 ? 9.961 -8.177 -12.412 1.00 93.88 79 PHE A N 1
ATOM 645 C CA . PHE A 1 79 ? 11.262 -7.659 -12.828 1.00 93.88 79 PHE A CA 1
ATOM 646 C C . PHE A 1 79 ? 11.538 -6.276 -12.226 1.00 93.88 79 PHE A C 1
ATOM 648 O O . PHE A 1 79 ? 12.605 -6.049 -11.646 1.00 93.88 79 PHE A O 1
ATOM 655 N N . GLU A 1 80 ? 10.571 -5.361 -12.315 1.00 93.75 80 GLU A N 1
ATOM 656 C CA . GLU A 1 80 ? 10.693 -4.060 -11.671 1.00 93.75 80 GLU A CA 1
ATOM 657 C C . GLU A 1 80 ? 10.732 -4.179 -10.148 1.00 93.75 80 GLU A C 1
ATOM 659 O O . GLU A 1 80 ? 11.583 -3.542 -9.538 1.00 93.75 80 GLU A O 1
ATOM 664 N N . TYR A 1 81 ? 9.923 -5.040 -9.525 1.00 95.56 81 TYR A N 1
ATOM 665 C CA . TYR A 1 81 ? 9.968 -5.269 -8.080 1.00 95.56 81 TYR A CA 1
ATOM 666 C C . TYR A 1 81 ? 11.386 -5.640 -7.642 1.00 95.56 81 TYR A C 1
ATOM 668 O O . TYR A 1 81 ? 11.957 -5.017 -6.746 1.00 95.56 81 TYR A O 1
ATOM 676 N N . THR A 1 82 ? 11.994 -6.629 -8.303 1.00 93.50 82 THR A N 1
ATOM 677 C CA . THR A 1 82 ? 13.359 -7.065 -8.000 1.00 93.50 82 THR A CA 1
ATOM 678 C C . THR A 1 82 ? 14.353 -5.914 -8.149 1.00 93.50 82 THR A C 1
ATOM 680 O O . THR A 1 82 ? 15.203 -5.704 -7.282 1.00 93.50 82 THR A O 1
ATOM 683 N N . ARG A 1 83 ? 14.228 -5.122 -9.215 1.00 90.50 83 ARG A N 1
ATOM 684 C CA . ARG A 1 83 ? 15.125 -3.997 -9.492 1.00 90.50 83 ARG A CA 1
ATOM 685 C C . ARG A 1 83 ? 14.954 -2.821 -8.528 1.00 90.50 83 ARG A C 1
ATOM 687 O O . ARG A 1 83 ? 15.939 -2.169 -8.187 1.00 90.50 83 ARG A O 1
ATOM 694 N N . PHE A 1 84 ? 13.727 -2.522 -8.119 1.00 92.69 84 PHE A N 1
ATOM 695 C CA . PHE A 1 84 ? 13.426 -1.395 -7.245 1.00 92.69 84 PHE A CA 1
ATOM 696 C C . PHE A 1 84 ? 13.689 -1.745 -5.781 1.00 92.69 84 PHE A C 1
ATOM 698 O O . PHE A 1 84 ? 14.309 -0.933 -5.095 1.00 92.69 84 PHE A O 1
ATOM 705 N N . PHE A 1 85 ? 13.278 -2.934 -5.327 1.00 94.06 85 PHE A N 1
ATOM 706 C CA . PHE A 1 85 ? 13.171 -3.262 -3.900 1.00 94.06 85 PHE A CA 1
ATOM 707 C C . PHE A 1 85 ? 14.059 -4.407 -3.419 1.00 94.06 85 PHE A C 1
ATOM 709 O O . PHE A 1 85 ? 14.174 -4.569 -2.211 1.00 94.06 85 PHE A O 1
ATOM 716 N N . MET A 1 86 ? 14.691 -5.204 -4.291 1.00 91.56 86 MET A N 1
ATOM 717 C CA . MET A 1 86 ? 15.511 -6.354 -3.852 1.00 91.56 86 MET A CA 1
ATOM 718 C C . MET A 1 86 ? 17.002 -6.193 -4.145 1.00 91.56 86 MET A C 1
ATOM 720 O O . MET A 1 86 ? 17.835 -6.681 -3.386 1.00 91.56 86 MET A O 1
ATOM 724 N N . LEU A 1 87 ? 17.357 -5.547 -5.256 1.00 87.81 87 LEU A N 1
ATOM 725 C CA . LEU A 1 87 ? 18.748 -5.444 -5.679 1.00 87.81 87 LEU A CA 1
ATOM 726 C C . LEU A 1 87 ? 19.423 -4.188 -5.106 1.00 87.81 87 LEU A C 1
ATOM 728 O O . LEU A 1 87 ? 18.941 -3.079 -5.342 1.00 87.81 87 LEU A O 1
ATOM 732 N N . PRO A 1 88 ? 20.585 -4.324 -4.437 1.00 79.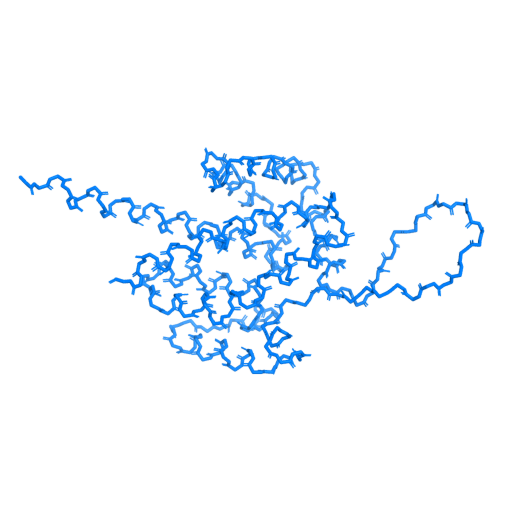56 88 PRO A N 1
ATOM 733 C CA . PRO A 1 88 ? 21.345 -3.188 -3.910 1.00 79.56 88 PRO A CA 1
ATOM 734 C C . PRO A 1 88 ? 22.159 -2.452 -4.990 1.00 79.56 88 PRO A C 1
ATOM 736 O O . PRO A 1 88 ? 22.952 -1.564 -4.685 1.00 79.56 88 PRO A O 1
ATOM 739 N N . PHE A 1 89 ? 22.004 -2.845 -6.255 1.00 74.31 89 PHE A N 1
ATOM 740 C CA . PHE A 1 89 ? 22.672 -2.263 -7.410 1.00 74.31 89 PHE A CA 1
ATOM 741 C C . PHE A 1 89 ? 21.747 -2.293 -8.628 1.00 74.31 89 PHE A C 1
ATOM 743 O O . PHE A 1 89 ? 20.821 -3.097 -8.718 1.00 74.31 89 PHE A O 1
ATOM 750 N N . ASP A 1 90 ? 22.018 -1.432 -9.610 1.00 64.94 90 ASP A N 1
ATOM 751 C CA . ASP A 1 90 ? 21.342 -1.501 -10.906 1.00 64.94 90 ASP A CA 1
ATOM 752 C C . ASP A 1 90 ? 21.837 -2.753 -11.640 1.00 64.94 90 ASP A C 1
ATOM 754 O O . ASP A 1 90 ? 22.961 -2.772 -12.149 1.00 64.94 90 ASP A O 1
ATOM 758 N N . ALA A 1 91 ? 21.039 -3.825 -11.661 1.00 56.25 91 ALA A N 1
ATOM 759 C CA . ALA A 1 91 ? 21.304 -4.999 -12.495 1.00 56.25 91 ALA A CA 1
ATOM 760 C C . ALA A 1 91 ? 21.025 -4.640 -13.956 1.00 56.25 91 ALA A C 1
ATOM 762 O O . ALA A 1 91 ? 20.021 -5.047 -14.535 1.00 56.25 91 ALA A O 1
ATOM 763 N N . GLY A 1 92 ? 21.903 -3.796 -14.502 1.00 51.84 92 GLY A N 1
ATOM 764 C CA . GLY A 1 92 ? 21.720 -3.116 -15.766 1.00 51.84 92 GLY A CA 1
ATOM 765 C C . GLY A 1 92 ? 21.201 -4.046 -16.852 1.00 51.84 92 GLY A C 1
ATOM 766 O O . GLY A 1 92 ? 21.866 -5.008 -17.241 1.00 51.84 92 GLY A O 1
ATOM 767 N N . ILE A 1 93 ? 20.052 -3.679 -17.421 1.00 46.06 93 ILE A N 1
ATOM 768 C CA . ILE A 1 93 ? 19.843 -3.899 -18.845 1.00 46.06 93 ILE A CA 1
ATOM 769 C C . ILE A 1 93 ? 21.039 -3.215 -19.502 1.00 46.06 93 ILE A C 1
ATOM 771 O O . ILE A 1 93 ? 21.268 -2.021 -19.299 1.00 46.06 93 ILE A O 1
ATOM 775 N N . LYS A 1 94 ? 21.871 -3.990 -20.201 1.00 43.16 94 LYS A N 1
ATOM 776 C CA . LYS A 1 94 ? 22.915 -3.427 -21.050 1.00 43.16 94 LYS A CA 1
ATOM 777 C C . LYS A 1 94 ? 22.196 -2.526 -22.048 1.00 43.16 94 LYS A C 1
ATOM 779 O O . LYS A 1 94 ? 21.637 -3.027 -23.016 1.00 43.16 94 LYS A O 1
ATOM 784 N N . GLU A 1 95 ? 22.179 -1.221 -21.801 1.00 42.56 95 GLU A N 1
ATOM 785 C CA . GLU A 1 95 ? 21.909 -0.248 -22.847 1.00 42.56 95 GLU A CA 1
ATOM 786 C C . GLU A 1 95 ? 22.890 -0.582 -23.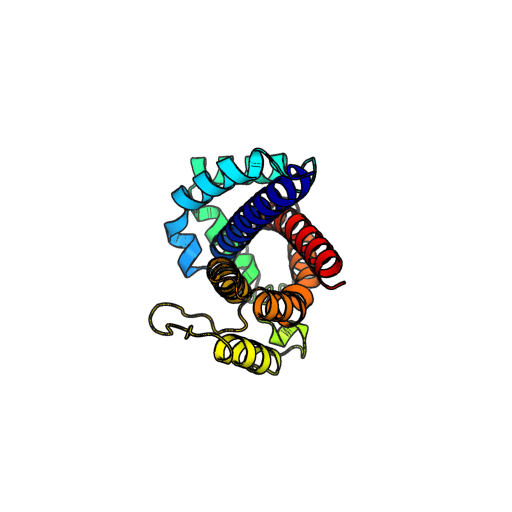968 1.00 42.56 95 GLU A C 1
ATOM 788 O O . GLU A 1 95 ? 24.106 -0.420 -23.826 1.00 42.56 95 GLU A O 1
ATOM 793 N N . THR A 1 96 ? 22.385 -1.133 -25.068 1.00 35.56 96 THR A N 1
ATOM 794 C CA . THR A 1 96 ? 23.137 -1.315 -26.305 1.00 35.56 96 THR A CA 1
ATOM 795 C C . THR A 1 96 ? 23.344 0.057 -26.934 1.00 35.56 96 THR A C 1
ATOM 797 O O . THR A 1 96 ? 22.845 0.349 -28.014 1.00 35.56 96 THR A O 1
ATOM 800 N N . HIS A 1 97 ? 24.073 0.926 -26.243 1.00 40.66 97 HIS A N 1
ATOM 801 C CA . HIS A 1 97 ? 24.606 2.147 -26.803 1.00 40.66 97 HIS A CA 1
ATOM 802 C C . HIS A 1 97 ? 26.105 1.959 -26.974 1.00 40.66 97 HIS A C 1
ATOM 804 O O . HIS A 1 97 ? 26.916 2.066 -26.054 1.00 40.66 97 HIS A O 1
ATOM 810 N N . ILE A 1 98 ? 26.448 1.640 -28.220 1.00 41.88 98 ILE A N 1
ATOM 811 C CA . ILE A 1 98 ? 27.766 1.834 -28.805 1.00 41.88 98 ILE A CA 1
ATOM 812 C C . ILE A 1 98 ? 28.118 3.312 -28.598 1.00 41.88 98 ILE A C 1
ATOM 814 O O . ILE A 1 98 ? 27.635 4.191 -29.301 1.00 41.88 98 ILE A O 1
ATOM 818 N N . GLY A 1 99 ? 28.919 3.588 -27.577 1.00 41.31 99 GLY A N 1
ATOM 819 C CA . GLY A 1 99 ? 29.333 4.938 -27.222 1.00 41.31 99 GLY A CA 1
ATOM 820 C C . GLY A 1 99 ? 30.475 4.874 -26.225 1.00 41.31 99 GLY A C 1
ATOM 821 O O . GLY A 1 99 ? 30.268 4.897 -25.015 1.00 41.31 99 GLY A O 1
ATOM 822 N N . LYS A 1 100 ? 31.699 4.737 -26.741 1.00 46.75 100 LYS A N 1
ATOM 823 C CA . LYS A 1 100 ? 32.921 4.821 -25.937 1.00 46.75 100 LYS A CA 1
ATOM 824 C C . LYS A 1 100 ? 32.993 6.205 -25.273 1.00 46.75 100 LYS A C 1
ATOM 826 O O . LYS A 1 100 ? 32.725 7.212 -25.917 1.00 46.75 100 LYS A O 1
ATOM 831 N N . ASN A 1 101 ? 33.432 6.214 -24.013 1.00 47.31 101 ASN A N 1
ATOM 832 C CA . ASN A 1 101 ? 33.776 7.366 -23.166 1.00 47.31 101 ASN A CA 1
ATOM 833 C C . ASN A 1 101 ? 32.631 8.074 -22.421 1.00 47.31 101 ASN A C 1
ATOM 835 O O . ASN A 1 101 ? 32.235 9.181 -22.771 1.00 47.31 101 ASN A O 1
ATOM 839 N N . LYS A 1 102 ? 32.251 7.540 -21.252 1.00 45.19 102 LYS A N 1
ATOM 840 C CA . LYS A 1 102 ? 31.874 8.375 -20.097 1.00 45.19 102 LYS A CA 1
ATOM 841 C C . LYS A 1 102 ? 32.532 7.838 -18.827 1.00 45.19 102 LYS A C 1
ATOM 843 O O . LYS A 1 102 ? 32.453 6.652 -18.523 1.00 45.19 102 LYS A O 1
ATOM 848 N N . ARG A 1 103 ? 33.210 8.741 -18.111 1.00 40.91 103 ARG A N 1
ATOM 849 C CA . ARG A 1 103 ? 33.770 8.549 -16.765 1.00 40.91 103 ARG A CA 1
ATOM 850 C C . ARG A 1 103 ? 32.751 7.795 -15.896 1.00 40.91 103 ARG A C 1
ATOM 852 O O . ARG A 1 103 ? 31.590 8.199 -15.868 1.00 40.91 103 ARG A O 1
ATOM 859 N N . LYS A 1 104 ? 33.171 6.722 -15.208 1.00 41.22 104 LYS A N 1
ATOM 860 C CA . LYS A 1 104 ? 32.364 6.010 -14.198 1.00 41.22 104 LYS A CA 1
ATOM 861 C C . LYS A 1 104 ? 31.971 7.003 -13.097 1.00 41.22 104 LYS A C 1
ATOM 863 O O . LYS A 1 104 ? 32.707 7.196 -12.140 1.00 41.22 104 LYS A O 1
ATOM 868 N N . LYS A 1 105 ? 30.830 7.669 -13.254 1.00 43.72 105 LYS A N 1
ATOM 869 C CA . LYS A 1 105 ? 30.123 8.299 -12.141 1.00 43.72 105 LYS A CA 1
ATOM 870 C C . LYS A 1 105 ? 29.527 7.131 -11.359 1.00 43.72 105 LYS A C 1
ATOM 872 O O . LYS A 1 105 ? 28.803 6.339 -11.962 1.00 43.72 105 LYS A O 1
ATOM 877 N N . GLU A 1 106 ? 29.899 6.960 -10.092 1.00 42.16 106 GLU A N 1
ATOM 878 C CA . GLU A 1 106 ? 29.289 5.960 -9.209 1.00 42.16 106 GLU A CA 1
ATOM 879 C C . GLU A 1 106 ? 27.767 6.068 -9.333 1.00 42.16 106 GLU A C 1
ATOM 881 O O . GLU A 1 106 ? 27.168 7.077 -8.955 1.00 42.16 106 GLU A O 1
ATOM 886 N N . ARG A 1 107 ? 27.130 5.069 -9.948 1.00 50.41 107 ARG A N 1
ATOM 887 C CA . ARG A 1 107 ? 25.672 5.009 -10.000 1.00 50.41 107 ARG A CA 1
ATOM 888 C C . ARG A 1 107 ? 25.220 4.617 -8.595 1.00 50.41 107 ARG A C 1
ATOM 890 O O . ARG A 1 107 ? 25.180 3.435 -8.277 1.00 50.41 107 ARG A O 1
ATOM 897 N N . LYS A 1 108 ? 24.930 5.610 -7.745 1.00 52.78 108 LYS A N 1
ATOM 898 C CA . LYS A 1 108 ? 24.134 5.424 -6.524 1.00 52.78 108 LYS A CA 1
ATOM 899 C C . LYS A 1 108 ? 22.810 4.798 -6.956 1.00 52.78 108 LYS A C 1
ATOM 901 O O . LYS A 1 108 ? 21.937 5.509 -7.437 1.00 52.78 108 LYS A O 1
ATOM 906 N N . ASN A 1 109 ? 22.667 3.487 -6.825 1.00 59.78 109 ASN A N 1
ATOM 907 C CA . ASN A 1 109 ? 21.365 2.846 -6.937 1.00 59.78 109 ASN A CA 1
ATOM 908 C C . ASN A 1 109 ? 21.079 2.081 -5.649 1.00 59.78 109 ASN A C 1
ATOM 910 O O . ASN A 1 109 ? 21.156 0.854 -5.649 1.00 59.78 109 ASN A O 1
ATOM 914 N N . PRO A 1 110 ? 20.805 2.785 -4.537 1.00 69.75 110 PRO A N 1
ATOM 915 C CA . PRO A 1 110 ? 20.351 2.105 -3.352 1.00 69.75 110 PRO A CA 1
ATOM 916 C C . PRO A 1 110 ? 18.928 1.640 -3.665 1.00 69.75 110 PRO A C 1
ATOM 918 O O . PRO A 1 110 ? 18.058 2.409 -4.080 1.00 69.75 110 PRO A O 1
ATOM 921 N N . GLN A 1 111 ? 18.720 0.341 -3.600 1.00 89.88 111 GLN A N 1
ATOM 922 C CA . GLN A 1 111 ? 17.429 -0.281 -3.352 1.00 89.88 111 GLN A CA 1
ATOM 923 C C . GLN A 1 111 ? 16.459 0.642 -2.585 1.00 89.88 111 GLN A C 1
ATOM 925 O O . GLN A 1 111 ? 16.851 1.295 -1.616 1.00 89.88 111 GLN A O 1
ATOM 930 N N . ILE A 1 112 ? 15.197 0.697 -3.007 1.00 93.94 112 ILE A N 1
ATOM 931 C CA . ILE A 1 112 ? 14.144 1.342 -2.222 1.00 93.94 112 ILE A CA 1
ATOM 932 C C . ILE A 1 112 ? 13.784 0.376 -1.097 1.00 93.94 112 ILE A C 1
ATOM 934 O O . ILE A 1 112 ? 13.373 -0.756 -1.347 1.00 93.94 112 ILE A O 1
ATOM 938 N N . ILE A 1 113 ? 13.992 0.809 0.139 1.00 95.12 113 ILE A N 1
ATOM 939 C CA . ILE A 1 113 ? 13.835 -0.032 1.322 1.00 95.12 113 ILE A CA 1
ATOM 940 C C . ILE A 1 113 ? 12.365 -0.064 1.734 1.00 95.12 113 ILE A C 1
ATOM 942 O O . ILE A 1 113 ? 11.757 0.978 1.907 1.00 95.12 113 ILE A O 1
ATOM 946 N N . LEU A 1 114 ? 11.783 -1.244 1.934 1.00 97.25 114 LEU A N 1
ATOM 947 C CA . LEU A 1 114 ? 10.369 -1.390 2.307 1.00 97.25 114 LEU A CA 1
ATOM 948 C C . LEU A 1 114 ? 10.167 -1.693 3.800 1.00 97.25 114 LEU A C 1
ATOM 950 O O . LEU A 1 114 ? 9.180 -2.321 4.155 1.00 97.25 114 LEU A O 1
ATOM 954 N N . TYR A 1 115 ? 11.060 -1.244 4.683 1.00 97.56 115 TYR A N 1
ATOM 955 C CA . TYR A 1 115 ? 10.985 -1.499 6.130 1.00 97.56 115 TYR A CA 1
ATOM 956 C C . TYR A 1 115 ? 10.885 -0.189 6.908 1.00 97.56 115 TYR A C 1
ATOM 958 O O . TYR A 1 115 ? 11.671 0.726 6.666 1.00 97.56 115 TYR A O 1
ATOM 966 N N . LEU A 1 116 ? 9.935 -0.098 7.844 1.00 98.38 116 LEU A N 1
ATOM 967 C CA . LEU A 1 116 ? 9.653 1.123 8.610 1.00 98.38 116 LEU A CA 1
ATOM 968 C C . LEU A 1 116 ? 10.884 1.704 9.310 1.00 98.38 116 LEU A C 1
ATOM 970 O O . LEU A 1 116 ? 11.052 2.921 9.310 1.00 98.38 116 LEU A O 1
ATOM 974 N N . SER A 1 117 ? 11.734 0.860 9.898 1.00 98.06 117 SER A N 1
ATOM 975 C CA . SER A 1 117 ? 12.917 1.301 10.650 1.00 98.06 117 SER A CA 1
ATOM 976 C C . SER A 1 117 ? 13.783 2.238 9.815 1.00 98.06 117 SER A C 1
ATOM 978 O O . SER A 1 117 ? 14.158 3.302 10.287 1.00 98.06 117 SER A O 1
ATOM 980 N N . TYR A 1 118 ? 13.938 1.963 8.520 1.00 96.94 118 TYR A N 1
ATOM 981 C CA . TYR A 1 118 ? 14.758 2.792 7.642 1.00 96.94 118 TYR A CA 1
ATOM 982 C C . TYR A 1 118 ? 14.264 4.241 7.552 1.00 96.94 118 TYR A C 1
ATOM 984 O O . TYR A 1 118 ? 15.057 5.166 7.413 1.00 96.94 118 TYR A O 1
ATOM 992 N N . TYR A 1 119 ? 12.956 4.453 7.682 1.00 96.56 119 TYR A N 1
ATOM 993 C CA . TYR A 1 119 ? 12.335 5.776 7.639 1.00 96.56 119 TYR A CA 1
ATOM 994 C C . TYR A 1 119 ? 12.296 6.471 9.002 1.00 96.56 119 TYR A C 1
ATOM 996 O O . TYR A 1 119 ? 12.064 7.677 9.058 1.00 96.56 119 TYR A O 1
ATOM 1004 N N . LEU A 1 120 ? 12.491 5.730 10.095 1.00 96.00 120 LEU A N 1
ATOM 1005 C CA . LEU A 1 120 ? 12.486 6.276 11.453 1.00 96.00 120 LEU A CA 1
ATOM 1006 C C . LEU A 1 120 ? 13.896 6.511 12.002 1.00 96.00 120 LEU A C 1
ATOM 1008 O O . LEU A 1 120 ? 14.105 7.479 12.729 1.00 96.00 120 LEU A O 1
ATOM 1012 N N . ASP A 1 121 ? 14.837 5.626 11.686 1.00 94.81 121 ASP A N 1
ATOM 1013 C CA . ASP A 1 121 ? 16.177 5.591 12.273 1.00 94.81 121 ASP A CA 1
ATOM 1014 C C . ASP A 1 121 ? 17.291 5.217 11.276 1.00 94.81 121 ASP A C 1
ATOM 1016 O O . ASP A 1 121 ? 18.431 5.025 11.689 1.00 94.81 121 ASP A O 1
ATOM 1020 N N . GLU A 1 122 ? 16.993 5.149 9.971 1.00 91.94 122 GLU A N 1
ATOM 1021 C CA . GLU A 1 122 ? 17.948 4.808 8.900 1.00 91.94 122 GLU A CA 1
ATOM 1022 C C . GLU A 1 122 ? 18.588 3.408 9.033 1.00 91.94 122 GLU A C 1
ATOM 1024 O O . GLU A 1 122 ? 19.597 3.115 8.386 1.00 91.94 122 GLU A O 1
ATOM 1029 N N . THR A 1 123 ? 17.979 2.502 9.811 1.00 90.81 123 THR A N 1
ATOM 1030 C CA . THR A 1 123 ? 18.418 1.103 9.962 1.00 90.81 123 THR A CA 1
ATOM 1031 C C . THR A 1 123 ? 17.386 0.094 9.445 1.00 90.81 123 THR A C 1
ATOM 1033 O O . THR A 1 123 ? 16.272 0.447 9.072 1.00 90.81 123 THR A O 1
ATOM 1036 N N . ILE A 1 124 ? 17.742 -1.192 9.402 1.00 88.81 124 ILE A N 1
ATOM 1037 C CA . ILE A 1 124 ? 16.792 -2.293 9.175 1.00 88.81 124 ILE A CA 1
ATOM 1038 C C . ILE A 1 124 ? 16.572 -3.006 10.507 1.00 88.81 124 ILE A C 1
ATOM 1040 O O . ILE A 1 124 ? 17.541 -3.231 11.230 1.00 88.81 124 ILE A O 1
ATOM 1044 N N . ALA A 1 125 ? 15.330 -3.400 10.813 1.00 90.50 125 ALA A N 1
ATOM 1045 C CA . ALA A 1 125 ? 14.979 -4.100 12.051 1.00 90.50 125 ALA A CA 1
ATOM 1046 C C . ALA A 1 125 ? 15.277 -3.317 13.351 1.00 90.50 125 ALA A C 1
ATOM 1048 O O . ALA A 1 125 ? 15.550 -3.911 14.394 1.00 90.50 125 ALA A O 1
ATOM 1049 N N . GLY A 1 126 ? 15.204 -1.986 13.287 1.00 94.81 126 GLY A N 1
ATOM 1050 C CA . GLY A 1 126 ? 15.367 -1.059 14.405 1.00 94.81 126 GLY A CA 1
ATOM 1051 C C . GLY A 1 126 ? 14.060 -0.751 15.148 1.00 94.81 126 GLY A C 1
ATOM 1052 O O . GLY A 1 126 ? 13.227 -1.623 15.419 1.00 94.81 126 GLY A O 1
ATOM 1053 N N . SER A 1 127 ? 13.868 0.522 15.501 1.00 96.44 127 SER A N 1
ATOM 1054 C CA . SER A 1 127 ? 12.715 0.992 16.284 1.00 96.44 127 SER A CA 1
ATOM 1055 C C . SER A 1 127 ? 11.376 0.798 15.561 1.00 96.44 127 SER A C 1
ATOM 1057 O O . SER A 1 127 ? 10.343 0.595 16.208 1.00 96.44 127 SER A O 1
ATOM 1059 N N . GLY A 1 128 ? 11.389 0.801 14.224 1.00 97.56 128 GLY A N 1
ATOM 1060 C CA . GLY A 1 128 ? 10.219 0.534 13.391 1.00 97.56 128 GLY A CA 1
ATOM 1061 C C . GLY A 1 128 ? 9.680 -0.883 13.567 1.00 97.56 128 GLY A C 1
ATOM 1062 O O . GLY A 1 128 ? 8.468 -1.054 13.713 1.00 97.56 128 GLY A O 1
ATOM 1063 N N . L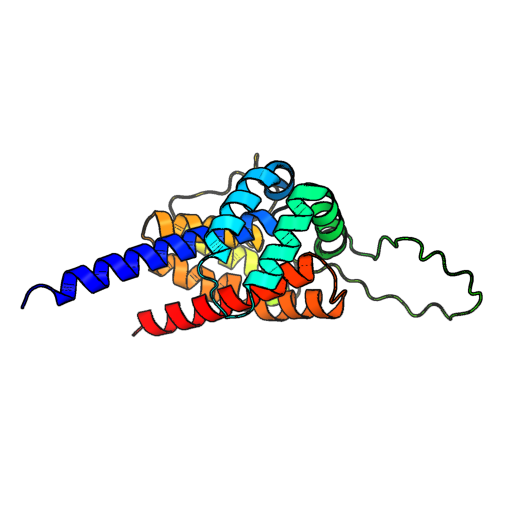EU A 1 129 ? 10.557 -1.886 13.661 1.00 97.12 129 LEU A N 1
ATOM 1064 C CA . LEU A 1 129 ? 10.151 -3.274 13.898 1.00 97.12 129 LEU A CA 1
ATOM 1065 C C . LEU A 1 129 ? 9.477 -3.449 15.255 1.00 97.12 129 LEU A C 1
ATOM 1067 O O . LEU A 1 129 ? 8.425 -4.083 15.345 1.00 97.12 129 LEU A O 1
ATOM 1071 N N . ILE A 1 130 ? 10.057 -2.867 16.308 1.00 96.94 130 ILE A N 1
ATOM 1072 C CA . ILE A 1 130 ? 9.483 -2.917 17.660 1.00 96.94 130 ILE A CA 1
ATOM 1073 C C . ILE A 1 130 ? 8.084 -2.297 17.642 1.00 96.94 130 ILE A C 1
ATOM 1075 O O . ILE A 1 130 ? 7.116 -2.924 18.073 1.00 96.94 130 ILE A O 1
ATOM 1079 N N . LYS A 1 131 ? 7.966 -1.105 17.053 1.00 97.50 131 LYS A N 1
ATOM 1080 C CA . LYS A 1 131 ? 6.700 -0.383 16.919 1.00 97.50 131 LYS A CA 1
ATOM 1081 C C . LYS A 1 131 ? 5.649 -1.196 16.157 1.00 97.50 131 LYS A C 1
ATOM 1083 O O . LYS A 1 131 ? 4.515 -1.307 16.621 1.00 97.50 131 LYS A O 1
ATOM 1088 N N . ALA A 1 132 ? 6.002 -1.801 15.023 1.00 96.88 132 ALA A N 1
ATOM 1089 C CA . ALA A 1 132 ? 5.074 -2.619 14.245 1.00 96.88 132 ALA A CA 1
ATOM 1090 C C . ALA A 1 132 ? 4.635 -3.884 15.009 1.00 96.88 132 ALA A C 1
ATOM 1092 O O . ALA A 1 132 ? 3.438 -4.183 15.079 1.00 96.88 132 ALA A O 1
ATOM 1093 N N . LYS A 1 133 ? 5.572 -4.574 15.675 1.00 96.06 133 LYS A N 1
ATOM 1094 C CA . LYS A 1 133 ? 5.279 -5.733 16.535 1.00 96.06 133 LYS A CA 1
ATOM 1095 C C . LYS A 1 133 ? 4.332 -5.388 17.675 1.00 96.06 133 LYS A C 1
ATOM 1097 O O . LYS A 1 133 ? 3.421 -6.163 17.969 1.00 96.06 133 LYS A O 1
ATOM 1102 N N . GLU A 1 134 ? 4.490 -4.222 18.296 1.00 96.56 134 GLU A N 1
ATOM 1103 C CA . GLU A 1 134 ? 3.562 -3.749 19.324 1.00 96.56 134 GLU A CA 1
ATOM 1104 C C . GLU A 1 134 ? 2.137 -3.594 18.785 1.00 96.56 134 GLU A C 1
ATOM 1106 O O . GLU A 1 134 ? 1.193 -4.021 19.455 1.00 96.56 134 GLU A O 1
ATOM 1111 N N . LYS A 1 135 ? 1.961 -3.050 17.570 1.00 96.69 135 LYS A N 1
ATOM 1112 C CA . LYS A 1 135 ? 0.634 -2.947 16.939 1.00 96.69 135 LYS A CA 1
ATOM 1113 C C . LYS A 1 135 ? 0.049 -4.324 16.633 1.00 96.69 135 LYS A C 1
ATOM 1115 O O . LYS A 1 135 ? -1.106 -4.577 16.969 1.00 96.69 135 LYS A O 1
ATOM 1120 N N . VAL A 1 136 ? 0.840 -5.241 16.073 1.00 95.44 136 VAL A N 1
ATOM 1121 C CA . VAL A 1 136 ? 0.390 -6.618 15.801 1.00 95.44 136 VAL A CA 1
ATOM 1122 C C . VAL A 1 136 ? -0.014 -7.329 17.094 1.00 95.44 136 VAL A C 1
ATOM 1124 O O . VAL A 1 136 ? -1.068 -7.968 17.136 1.00 95.44 136 VAL A O 1
ATOM 1127 N N . ARG A 1 137 ? 0.744 -7.150 18.185 1.00 94.62 137 ARG A N 1
ATOM 1128 C CA . ARG A 1 137 ? 0.451 -7.733 19.506 1.00 94.62 137 ARG A CA 1
ATOM 1129 C C . ARG A 1 137 ? -0.885 -7.261 20.088 1.00 94.62 137 ARG A C 1
ATOM 1131 O O . ARG A 1 137 ? -1.522 -8.041 20.795 1.00 94.62 137 ARG A O 1
ATOM 1138 N N . LYS A 1 138 ? -1.312 -6.024 19.797 1.00 94.50 138 LYS A N 1
ATOM 1139 C CA . LYS A 1 138 ? -2.636 -5.504 20.191 1.00 94.50 138 LYS A CA 1
ATOM 1140 C C . LYS A 1 138 ? -3.790 -6.220 19.474 1.00 94.50 138 LYS A C 1
ATOM 1142 O O . LYS A 1 138 ? -4.913 -6.172 19.960 1.00 94.50 138 LYS A O 1
ATOM 1147 N N . SER A 1 139 ? -3.522 -6.897 18.357 1.00 91.81 139 SER A N 1
ATOM 1148 C CA . SER A 1 139 ? -4.511 -7.674 17.605 1.00 91.81 139 SER A CA 1
ATOM 1149 C C . SER A 1 139 ? -4.518 -9.163 17.987 1.00 91.81 139 SER A C 1
ATOM 1151 O O . SER A 1 139 ? -3.629 -9.674 18.681 1.00 91.81 139 SER A O 1
ATOM 1153 N N . LYS A 1 140 ? -5.502 -9.896 17.454 1.00 86.75 140 LYS A N 1
ATOM 1154 C CA . LYS A 1 140 ? -5.582 -11.366 17.539 1.00 86.75 140 LYS A CA 1
ATOM 1155 C C . LYS A 1 140 ? -4.719 -12.101 16.500 1.00 86.75 140 LYS A C 1
ATOM 1157 O O . LYS A 1 140 ? -4.681 -13.326 16.520 1.00 86.75 140 LYS A O 1
ATOM 1162 N N . VAL A 1 141 ? -4.039 -11.386 15.601 1.00 83.19 141 VAL A N 1
ATOM 1163 C CA . VAL A 1 141 ? -3.244 -11.982 14.514 1.00 83.19 141 VAL A CA 1
ATOM 1164 C C . VAL A 1 141 ? -1.799 -12.157 14.938 1.00 83.19 141 VAL A C 1
ATOM 1166 O O . VAL A 1 141 ? -1.255 -11.362 15.704 1.00 83.19 141 VAL A O 1
ATOM 1169 N N . ARG A 1 142 ? -1.163 -13.201 14.416 1.00 81.50 142 ARG A N 1
ATOM 1170 C CA . ARG A 1 142 ? 0.282 -13.406 14.480 1.00 81.50 142 ARG A CA 1
ATOM 1171 C C . ARG A 1 142 ? 0.806 -13.638 13.071 1.00 81.50 142 ARG A C 1
ATOM 1173 O O . ARG A 1 142 ? 0.086 -14.174 12.230 1.00 81.50 142 ARG A O 1
ATOM 1180 N N . LEU A 1 143 ? 2.037 -13.204 12.828 1.00 79.88 143 LEU A N 1
ATOM 1181 C CA . LEU A 1 143 ? 2.718 -13.443 11.566 1.00 79.88 143 LEU A CA 1
ATOM 1182 C C . LEU A 1 143 ? 2.960 -14.948 11.393 1.00 79.88 143 LEU A C 1
ATOM 1184 O O . LEU A 1 143 ? 3.445 -15.610 12.311 1.00 79.88 143 LEU A O 1
ATOM 1188 N N . ASN A 1 144 ? 2.622 -15.485 10.222 1.00 82.69 144 ASN A N 1
ATOM 1189 C CA . ASN A 1 144 ? 2.991 -16.848 9.862 1.00 82.69 144 ASN A CA 1
ATOM 1190 C C . ASN A 1 144 ? 4.355 -16.842 9.163 1.00 82.69 144 ASN A C 1
ATOM 1192 O O . ASN A 1 144 ? 4.428 -16.773 7.939 1.00 82.69 144 ASN A O 1
ATOM 1196 N N . GLU A 1 145 ? 5.430 -16.951 9.940 1.00 79.31 145 GLU A N 1
ATOM 1197 C CA . GLU A 1 145 ? 6.813 -16.935 9.433 1.00 79.31 145 GLU A CA 1
ATOM 1198 C C . GLU A 1 145 ? 7.129 -18.092 8.464 1.00 79.31 145 GLU A C 1
ATOM 1200 O O . GLU A 1 145 ? 8.113 -18.041 7.730 1.00 79.31 145 GLU A O 1
ATOM 1205 N N . LYS A 1 146 ? 6.300 -19.147 8.428 1.00 77.62 146 LYS A N 1
ATOM 1206 C CA . LYS A 1 146 ? 6.466 -20.254 7.471 1.00 77.62 146 LYS A CA 1
ATOM 1207 C C . LYS A 1 146 ? 6.002 -19.890 6.065 1.00 77.62 146 LYS A C 1
ATOM 1209 O O . LYS A 1 146 ? 6.515 -20.437 5.094 1.00 77.62 146 LYS A O 1
ATOM 1214 N N . GLU A 1 147 ? 5.005 -19.019 5.970 1.00 72.62 147 GLU A N 1
ATOM 1215 C CA . GLU A 1 147 ? 4.374 -18.631 4.705 1.00 72.62 147 GLU A CA 1
ATOM 1216 C C . GLU A 1 147 ? 4.805 -17.239 4.250 1.00 72.62 147 GLU A C 1
ATOM 1218 O O . GLU A 1 147 ? 4.690 -16.914 3.071 1.00 72.62 147 GLU A O 1
ATOM 1223 N N . PHE A 1 148 ? 5.312 -16.422 5.171 1.00 76.19 148 PHE A N 1
ATOM 1224 C CA . PHE A 1 148 ? 5.603 -15.023 4.932 1.00 76.19 148 PHE A CA 1
ATOM 1225 C C . PHE A 1 148 ? 7.034 -14.703 5.359 1.00 76.19 148 PHE A C 1
ATOM 1227 O O . PHE A 1 148 ? 7.374 -14.793 6.537 1.00 76.19 148 PHE A O 1
ATOM 1234 N N . LYS A 1 149 ? 7.878 -14.362 4.381 1.00 85.56 149 LYS A N 1
ATOM 1235 C CA . LYS A 1 149 ? 9.320 -14.149 4.594 1.00 85.56 149 LYS A CA 1
ATOM 1236 C C . LYS A 1 149 ? 9.651 -12.785 5.189 1.00 85.56 149 LYS A C 1
ATOM 1238 O O . LYS A 1 149 ? 10.716 -12.614 5.772 1.00 85.56 149 LYS A O 1
ATOM 1243 N N . GLU A 1 150 ? 8.759 -11.823 4.999 1.00 92.00 150 GLU A N 1
ATOM 1244 C CA . GLU A 1 150 ? 8.923 -10.462 5.491 1.00 92.00 150 GLU A CA 1
ATOM 1245 C C . GLU A 1 150 ? 8.501 -10.348 6.963 1.00 92.00 150 GLU A C 1
ATOM 1247 O O . GLU A 1 150 ? 7.679 -11.118 7.452 1.00 92.00 150 GLU A O 1
ATOM 1252 N N . ASN A 1 151 ? 9.047 -9.376 7.688 1.00 93.62 151 ASN A N 1
ATOM 1253 C CA . ASN A 1 151 ? 8.676 -9.123 9.083 1.00 93.62 151 ASN A CA 1
ATOM 1254 C C . ASN A 1 151 ? 7.525 -8.097 9.194 1.00 93.62 151 ASN A C 1
ATOM 1256 O O . ASN A 1 151 ? 7.020 -7.573 8.199 1.00 93.62 151 ASN A O 1
ATOM 1260 N N . GLU A 1 152 ? 7.095 -7.791 10.420 1.00 95.62 152 GLU A N 1
ATOM 1261 C CA . GLU A 1 152 ? 5.895 -6.985 10.668 1.00 95.62 152 GLU A CA 1
ATOM 1262 C C . GLU A 1 152 ? 6.027 -5.496 10.306 1.00 95.62 152 GLU A C 1
ATOM 1264 O O . GLU A 1 152 ? 5.018 -4.798 10.222 1.00 95.62 152 GLU A O 1
ATOM 1269 N N . GLU A 1 153 ? 7.240 -4.984 10.092 1.00 96.81 153 GLU A N 1
ATOM 1270 C CA . GLU A 1 153 ? 7.456 -3.596 9.653 1.00 96.81 153 GLU A CA 1
ATOM 1271 C C . GLU A 1 153 ? 7.507 -3.437 8.131 1.00 96.81 153 GLU A C 1
ATOM 1273 O O . GLU A 1 153 ? 7.637 -2.312 7.638 1.00 96.81 153 GLU A O 1
ATOM 1278 N N . HIS A 1 154 ? 7.450 -4.544 7.389 1.00 97.38 154 HIS A N 1
ATOM 1279 C CA . HIS A 1 154 ? 7.505 -4.499 5.942 1.00 97.38 154 HIS A CA 1
ATOM 1280 C C . HIS A 1 154 ? 6.277 -3.776 5.377 1.00 97.38 154 HIS A C 1
ATOM 1282 O O . HIS A 1 154 ? 5.139 -4.062 5.756 1.00 97.38 154 HIS A O 1
ATOM 1288 N N . PHE A 1 155 ? 6.483 -2.870 4.423 1.00 98.12 155 PHE A N 1
ATOM 1289 C CA . PHE A 1 155 ? 5.452 -1.980 3.893 1.00 98.12 155 PHE A CA 1
ATOM 1290 C C . PHE A 1 155 ? 4.226 -2.755 3.415 1.00 98.12 155 PHE A C 1
ATOM 1292 O O . PHE A 1 155 ? 3.104 -2.499 3.847 1.00 98.12 155 PHE A O 1
ATOM 1299 N N . GLY A 1 156 ? 4.447 -3.782 2.597 1.00 97.12 156 GLY A N 1
ATOM 1300 C CA . GLY A 1 156 ? 3.380 -4.639 2.103 1.00 97.12 156 GLY A CA 1
ATOM 1301 C C . GLY A 1 156 ? 2.671 -5.450 3.198 1.00 97.12 156 GLY A C 1
ATOM 1302 O O . GLY A 1 156 ? 1.458 -5.649 3.119 1.00 97.12 156 GLY A O 1
ATOM 1303 N N . PHE A 1 157 ? 3.378 -5.853 4.263 1.00 96.44 157 PHE A N 1
ATOM 1304 C CA . PHE A 1 157 ? 2.746 -6.500 5.418 1.00 96.44 157 PHE A CA 1
ATOM 1305 C C . PHE A 1 157 ? 1.814 -5.535 6.149 1.00 96.44 157 PHE A C 1
ATOM 1307 O O . PHE A 1 157 ? 0.694 -5.909 6.494 1.00 96.44 157 PHE A O 1
ATOM 1314 N N . LEU A 1 158 ? 2.234 -4.281 6.341 1.00 98.06 158 LEU A N 1
ATOM 1315 C CA . LEU A 1 158 ? 1.411 -3.260 6.987 1.00 98.06 158 LEU A CA 1
ATOM 1316 C C . LEU A 1 158 ? 0.089 -3.034 6.231 1.00 98.06 158 LEU A C 1
ATOM 1318 O O . LEU A 1 158 ? -0.942 -2.819 6.875 1.00 98.06 158 LEU A O 1
ATOM 1322 N N . PHE A 1 159 ? 0.070 -3.166 4.897 1.00 98.44 159 PHE A N 1
ATOM 1323 C CA . PHE A 1 159 ? -1.177 -3.162 4.119 1.00 98.44 159 PHE A CA 1
ATOM 1324 C C . PHE A 1 159 ? -2.064 -4.379 4.416 1.00 98.44 159 PHE A C 1
ATOM 1326 O O . PHE A 1 159 ? -3.260 -4.209 4.663 1.00 98.44 159 PHE A O 1
ATOM 1333 N N . VAL A 1 160 ? -1.500 -5.594 4.450 1.00 96.38 160 VAL A N 1
ATOM 1334 C CA . VAL A 1 160 ? -2.243 -6.821 4.813 1.00 96.38 160 VAL A CA 1
ATOM 1335 C C . VAL A 1 160 ? -2.831 -6.703 6.217 1.00 96.38 160 VAL A C 1
ATOM 1337 O O . VAL A 1 160 ? -4.008 -6.998 6.434 1.00 96.38 160 VAL A O 1
ATOM 1340 N N . PHE A 1 161 ? -2.027 -6.238 7.170 1.00 97.25 161 PHE A N 1
ATOM 1341 C CA . PHE A 1 161 ? -2.460 -6.070 8.547 1.00 97.25 161 PHE A CA 1
ATOM 1342 C C . PHE A 1 161 ? -3.568 -5.020 8.653 1.00 97.25 161 PHE A C 1
ATOM 1344 O O . PHE A 1 161 ? -4.592 -5.255 9.291 1.00 97.25 161 PHE A O 1
ATOM 1351 N N . THR A 1 162 ? -3.430 -3.898 7.949 1.00 98.06 162 THR A N 1
ATOM 1352 C CA . THR A 1 162 ? -4.457 -2.854 7.925 1.00 98.06 162 THR A CA 1
ATOM 1353 C C . THR A 1 162 ? -5.771 -3.340 7.310 1.00 98.06 162 THR A C 1
ATOM 1355 O O . THR A 1 162 ? -6.840 -3.107 7.881 1.00 98.06 162 THR A O 1
ATOM 1358 N N . LYS A 1 163 ? -5.707 -4.074 6.193 1.00 97.88 163 LYS A N 1
ATOM 1359 C CA . LYS A 1 163 ? -6.868 -4.742 5.590 1.00 97.88 163 LYS A CA 1
ATOM 1360 C C . LYS A 1 163 ? -7.585 -5.616 6.622 1.00 97.88 163 LYS A C 1
ATOM 1362 O O . LYS A 1 163 ? -8.798 -5.492 6.786 1.00 97.88 163 LYS A O 1
ATOM 1367 N N . TYR A 1 164 ? -6.836 -6.456 7.341 1.00 96.94 164 TYR A N 1
ATOM 1368 C CA . TYR A 1 164 ? -7.387 -7.313 8.389 1.00 96.94 164 TYR A CA 1
ATOM 1369 C C . TYR A 1 164 ? -8.096 -6.496 9.479 1.00 96.94 164 TYR A C 1
ATOM 1371 O O . TYR A 1 164 ? -9.219 -6.827 9.859 1.00 96.94 164 TYR A O 1
ATOM 1379 N N . LEU A 1 165 ? -7.481 -5.417 9.971 1.00 97.44 165 LEU A N 1
ATOM 1380 C CA . LEU A 1 165 ? -8.075 -4.586 11.024 1.00 97.44 165 LEU A CA 1
ATOM 1381 C C . LEU A 1 165 ? -9.406 -3.973 10.575 1.00 97.44 165 LEU A C 1
ATOM 1383 O O . LEU A 1 165 ? -10.390 -4.042 11.310 1.00 97.44 165 LEU A O 1
ATOM 1387 N N . LEU A 1 166 ? -9.476 -3.453 9.345 1.00 96.88 166 LEU A N 1
ATOM 1388 C CA . LEU A 1 166 ? -10.721 -2.921 8.782 1.00 96.88 166 LEU A CA 1
ATOM 1389 C C . LEU A 1 166 ? -11.809 -3.993 8.654 1.00 96.88 166 LEU A C 1
ATOM 1391 O O . LEU A 1 166 ? -12.956 -3.735 9.014 1.00 96.88 166 LEU A O 1
ATOM 1395 N N . GLN A 1 167 ? -11.458 -5.199 8.195 1.00 96.12 167 GLN A N 1
ATOM 1396 C CA . GLN A 1 167 ? -12.401 -6.320 8.081 1.00 96.12 167 GLN A CA 1
ATOM 1397 C C . GLN A 1 167 ? -12.975 -6.758 9.436 1.00 96.12 167 GLN A C 1
ATOM 1399 O O . GLN A 1 167 ? -14.092 -7.266 9.490 1.00 96.12 167 GLN A O 1
ATOM 1404 N N . ASN A 1 168 ? -12.233 -6.537 10.522 1.00 95.25 168 ASN A N 1
ATOM 1405 C CA . ASN A 1 168 ? -12.636 -6.891 11.883 1.00 95.25 168 ASN A CA 1
ATOM 1406 C C . ASN A 1 168 ? -13.194 -5.702 12.685 1.00 95.25 168 ASN A C 1
ATOM 1408 O O . ASN A 1 168 ? -13.480 -5.849 13.870 1.00 95.25 168 ASN A O 1
ATOM 1412 N N . GLY A 1 169 ? -13.357 -4.528 12.065 1.00 94.06 169 GLY A N 1
ATOM 1413 C CA . GLY A 1 169 ? -13.868 -3.332 12.742 1.00 94.06 169 GLY A CA 1
ATOM 1414 C C . GLY A 1 169 ? -12.902 -2.707 13.759 1.00 94.06 169 GLY A C 1
ATOM 1415 O O . GLY A 1 169 ? -13.313 -1.860 14.546 1.00 94.06 169 GLY A O 1
ATOM 1416 N N . GLU A 1 170 ? -11.620 -3.075 13.730 1.00 95.50 170 GLU A N 1
ATOM 1417 C CA . GLU A 1 170 ? -10.554 -2.595 14.626 1.00 95.50 170 GLU A CA 1
ATOM 1418 C C . GLU A 1 170 ? -10.026 -1.215 14.168 1.00 95.50 170 GLU A C 1
ATOM 1420 O O . GLU A 1 170 ? -8.834 -1.016 13.920 1.00 95.50 170 GLU A O 1
ATOM 1425 N N . THR A 1 171 ? -10.925 -0.242 13.994 1.00 93.62 171 THR A N 1
ATOM 1426 C CA . THR A 1 171 ? -10.628 1.052 13.346 1.00 93.62 171 THR A CA 1
ATOM 1427 C C . THR A 1 171 ? -9.632 1.916 14.122 1.00 93.62 171 THR A C 1
ATOM 1429 O O . THR A 1 171 ? -8.816 2.604 13.511 1.00 93.62 171 THR A O 1
ATOM 1432 N N . ALA A 1 172 ? -9.647 1.863 15.457 1.00 95.31 172 ALA A N 1
ATOM 1433 C CA . ALA A 1 172 ? -8.701 2.603 16.293 1.00 95.31 172 ALA A CA 1
ATOM 1434 C C . ALA A 1 172 ? -7.262 2.108 16.085 1.00 95.31 172 ALA A C 1
ATOM 1436 O O . ALA A 1 172 ? -6.366 2.900 15.794 1.00 95.31 172 ALA A O 1
ATOM 1437 N N . LEU A 1 173 ? -7.056 0.787 16.149 1.00 97.06 173 LEU A N 1
ATOM 1438 C CA . LEU A 1 173 ? -5.751 0.182 15.894 1.00 97.06 173 LEU A CA 1
ATOM 1439 C C . LEU A 1 173 ? -5.321 0.387 14.438 1.00 97.06 173 LEU A C 1
ATOM 1441 O O . LEU A 1 173 ? -4.147 0.627 14.174 1.00 97.06 173 LEU A O 1
ATOM 1445 N N . GLN A 1 174 ? -6.263 0.362 13.494 1.00 97.69 174 GLN A N 1
ATOM 1446 C CA . GLN A 1 174 ? -5.965 0.665 12.101 1.00 97.69 174 GLN A CA 1
ATOM 1447 C C . GLN A 1 174 ? -5.428 2.090 11.911 1.00 97.69 174 GLN A C 1
ATOM 1449 O O . GLN A 1 174 ? -4.440 2.278 11.203 1.00 97.69 174 GLN A O 1
ATOM 1454 N N . ASN A 1 175 ? -6.051 3.080 12.555 1.00 97.56 175 ASN A N 1
ATOM 1455 C CA . ASN A 1 175 ? -5.603 4.472 12.512 1.00 97.56 175 ASN A CA 1
ATOM 1456 C C . ASN A 1 175 ? -4.184 4.614 13.086 1.00 97.56 175 ASN A C 1
ATOM 1458 O O . ASN A 1 175 ? -3.347 5.300 12.502 1.00 97.56 175 ASN A O 1
ATOM 1462 N N . GLU A 1 176 ? -3.895 3.921 14.195 1.00 97.81 176 GLU A N 1
ATOM 1463 C CA . GLU A 1 176 ? -2.544 3.858 14.761 1.00 97.81 176 GLU A CA 1
ATOM 1464 C C . GLU A 1 176 ? -1.534 3.267 13.766 1.00 97.81 176 GLU A C 1
ATOM 1466 O O . GLU A 1 176 ? -0.481 3.856 13.551 1.00 97.81 176 GLU A O 1
ATOM 1471 N N . VAL A 1 177 ? -1.841 2.129 13.131 1.00 98.38 177 VAL A N 1
ATOM 1472 C CA . VAL A 1 177 ? -0.945 1.490 12.146 1.00 98.38 177 VAL A CA 1
ATOM 1473 C C . VAL A 1 177 ? -0.692 2.411 10.954 1.00 98.38 177 VAL A C 1
ATOM 1475 O O . VAL A 1 177 ? 0.451 2.573 10.527 1.00 98.38 177 VAL A O 1
ATOM 1478 N N . PHE A 1 178 ? -1.733 3.058 10.430 1.00 98.56 178 PHE A N 1
ATOM 1479 C CA . PHE A 1 178 ? -1.567 3.988 9.321 1.00 98.56 178 PHE A CA 1
ATOM 1480 C C . PHE A 1 178 ? -0.657 5.162 9.701 1.00 98.56 178 PHE A C 1
ATOM 1482 O O . PHE A 1 178 ? 0.321 5.430 9.003 1.00 98.56 178 PHE A O 1
ATOM 1489 N N . LYS A 1 179 ? -0.951 5.844 10.816 1.00 98.19 179 LYS A N 1
ATOM 1490 C CA . LYS A 1 179 ? -0.216 7.043 11.249 1.00 98.19 179 LYS A CA 1
ATOM 1491 C C . LYS A 1 179 ? 1.222 6.737 11.656 1.00 98.19 179 LYS A C 1
ATOM 1493 O O . LYS A 1 179 ? 2.121 7.485 11.282 1.00 98.19 179 LYS A O 1
ATOM 1498 N N . ASP A 1 180 ? 1.428 5.652 12.395 1.00 98.19 180 ASP A N 1
ATOM 1499 C CA . ASP A 1 180 ? 2.706 5.361 13.042 1.00 98.19 180 ASP A CA 1
ATOM 1500 C C . ASP A 1 180 ? 3.632 4.487 12.187 1.00 98.19 180 ASP A C 1
ATOM 1502 O O . ASP A 1 180 ? 4.841 4.473 12.440 1.00 98.19 180 ASP A O 1
ATOM 1506 N N . CYS A 1 181 ? 3.084 3.747 11.213 1.00 98.38 181 CYS A N 1
ATOM 1507 C CA . CYS A 1 181 ? 3.835 2.766 10.427 1.00 98.38 181 CYS A CA 1
ATOM 1508 C C . CYS A 1 181 ? 3.774 3.008 8.913 1.00 98.38 181 CYS A C 1
ATOM 1510 O O . CYS A 1 181 ? 4.811 2.988 8.268 1.00 98.38 181 CYS A O 1
ATOM 1512 N N . ILE A 1 182 ? 2.609 3.269 8.313 1.00 98.69 182 ILE A N 1
ATOM 1513 C CA . ILE A 1 182 ? 2.518 3.419 6.843 1.00 98.69 182 ILE A CA 1
ATOM 1514 C C . ILE A 1 182 ? 2.912 4.833 6.399 1.00 98.69 182 ILE A C 1
ATOM 1516 O O . ILE A 1 182 ? 3.751 5.012 5.514 1.00 98.69 182 ILE A O 1
ATOM 1520 N N . LYS A 1 183 ? 2.322 5.854 7.025 1.00 98.19 183 LYS A N 1
ATOM 1521 C CA . LYS A 1 183 ? 2.521 7.263 6.671 1.00 98.19 183 LYS A CA 1
ATOM 1522 C C . LYS A 1 183 ? 3.993 7.711 6.702 1.00 98.19 183 LYS A C 1
ATOM 1524 O O . LYS A 1 183 ? 4.377 8.403 5.764 1.00 98.19 183 LYS A O 1
ATOM 1529 N N . PRO A 1 184 ? 4.837 7.316 7.679 1.00 98.31 184 PRO A N 1
ATOM 1530 C CA . PRO A 1 184 ? 6.247 7.718 7.699 1.00 98.31 184 PRO A CA 1
ATOM 1531 C C . PRO A 1 184 ? 7.053 7.251 6.478 1.00 98.31 184 PRO A C 1
ATOM 1533 O O . PRO A 1 184 ? 8.056 7.865 6.131 1.00 98.31 184 PRO A O 1
ATOM 1536 N N . MET A 1 185 ? 6.615 6.178 5.814 1.00 98.25 185 MET A N 1
ATOM 1537 C CA . MET A 1 185 ? 7.310 5.596 4.662 1.00 98.25 185 MET A CA 1
ATOM 1538 C C . MET A 1 185 ? 6.878 6.239 3.335 1.00 98.25 185 MET A C 1
ATOM 1540 O O . MET A 1 185 ? 7.648 6.262 2.373 1.00 98.25 185 MET A O 1
ATOM 1544 N N . LYS A 1 186 ? 5.649 6.775 3.293 1.00 97.19 186 LYS A N 1
ATOM 1545 C CA . LYS A 1 186 ? 4.946 7.237 2.088 1.00 97.19 186 LYS A CA 1
ATOM 1546 C C . LYS A 1 186 ? 5.813 8.118 1.184 1.00 97.19 186 LYS A C 1
ATOM 1548 O O . LYS A 1 186 ? 6.098 7.742 0.046 1.00 97.19 186 LYS A O 1
ATOM 1553 N N . ASP A 1 187 ? 6.188 9.300 1.673 1.00 95.94 187 ASP A N 1
ATOM 1554 C CA . ASP A 1 187 ? 6.693 10.376 0.810 1.00 95.94 187 ASP A CA 1
ATOM 1555 C C . ASP A 1 187 ? 8.021 9.992 0.168 1.00 95.94 187 ASP A C 1
ATOM 1557 O O . ASP A 1 187 ? 8.252 10.230 -1.019 1.00 95.94 187 ASP A O 1
ATOM 1561 N N . LYS A 1 188 ? 8.882 9.324 0.940 1.00 95.50 188 LYS A N 1
ATOM 1562 C CA . LYS A 1 188 ? 10.184 8.886 0.457 1.00 95.50 188 LYS A CA 1
ATOM 1563 C C . LYS A 1 188 ? 10.083 7.677 -0.479 1.00 95.50 188 LYS A C 1
ATOM 1565 O O . LYS A 1 188 ? 10.803 7.672 -1.469 1.00 95.50 188 LYS A O 1
ATOM 1570 N N . ILE A 1 189 ? 9.169 6.719 -0.265 1.00 96.62 189 ILE A N 1
ATOM 1571 C CA . ILE A 1 189 ? 8.913 5.646 -1.253 1.00 96.62 189 ILE A CA 1
ATOM 1572 C C . ILE A 1 189 ? 8.459 6.244 -2.589 1.00 96.62 189 ILE A C 1
ATOM 1574 O O . ILE A 1 189 ? 9.026 5.922 -3.631 1.00 96.62 189 ILE A O 1
ATOM 1578 N N . ILE A 1 190 ? 7.459 7.128 -2.567 1.00 96.38 190 ILE A N 1
ATOM 1579 C CA . ILE A 1 190 ? 6.897 7.726 -3.787 1.00 96.38 190 ILE A CA 1
ATOM 1580 C C . ILE A 1 190 ? 7.957 8.547 -4.521 1.00 96.38 190 ILE A C 1
ATOM 1582 O O . ILE A 1 190 ? 8.117 8.401 -5.734 1.00 96.38 190 ILE A O 1
ATOM 1586 N N . LYS A 1 191 ? 8.714 9.366 -3.782 1.00 94.31 191 LYS A N 1
ATOM 1587 C CA . LYS A 1 191 ? 9.814 10.153 -4.335 1.00 94.31 191 LYS A CA 1
ATOM 1588 C C . LYS A 1 191 ? 10.897 9.263 -4.945 1.00 94.31 191 LYS A C 1
ATOM 1590 O O . LYS A 1 191 ? 11.281 9.486 -6.087 1.00 94.31 191 LYS A O 1
ATOM 1595 N N . ASP A 1 192 ? 11.367 8.250 -4.219 1.00 93.00 192 ASP A N 1
ATOM 1596 C CA . ASP A 1 192 ? 12.461 7.390 -4.681 1.00 93.00 192 ASP A CA 1
ATOM 1597 C C . ASP A 1 192 ? 12.046 6.545 -5.904 1.00 93.00 192 ASP A C 1
ATOM 1599 O O . ASP A 1 192 ? 12.874 6.292 -6.778 1.00 93.00 192 ASP A O 1
ATOM 1603 N N . ILE A 1 193 ? 10.770 6.145 -6.018 1.00 93.75 193 ILE A N 1
ATOM 1604 C CA . ILE A 1 193 ? 10.236 5.524 -7.243 1.00 93.75 193 ILE A CA 1
ATOM 1605 C C . ILE A 1 193 ? 10.233 6.537 -8.398 1.00 93.75 193 ILE A C 1
ATOM 1607 O O . ILE A 1 193 ? 10.701 6.220 -9.495 1.00 93.75 193 ILE A O 1
ATOM 1611 N N . GLY A 1 194 ? 9.724 7.750 -8.151 1.00 90.88 194 GLY A N 1
ATOM 1612 C CA . GLY A 1 194 ? 9.627 8.823 -9.145 1.00 90.88 194 GLY A CA 1
ATOM 1613 C C . GLY A 1 194 ? 10.975 9.257 -9.719 1.00 90.88 194 GLY A C 1
ATOM 1614 O O . GLY A 1 194 ? 11.089 9.467 -10.925 1.00 90.88 194 GLY A O 1
ATOM 1615 N N . ASP A 1 195 ? 12.005 9.316 -8.877 1.00 88.44 195 ASP A N 1
ATOM 1616 C CA . ASP A 1 195 ? 13.359 9.710 -9.272 1.00 88.44 195 ASP A CA 1
ATOM 1617 C C . ASP A 1 195 ? 14.075 8.648 -10.128 1.00 88.44 195 ASP A C 1
ATOM 1619 O O . ASP A 1 195 ? 15.045 8.973 -10.818 1.00 88.44 195 ASP A O 1
ATOM 1623 N N . LYS A 1 196 ? 13.638 7.377 -10.088 1.00 83.00 196 LYS A N 1
ATOM 1624 C CA . LYS A 1 196 ? 14.268 6.291 -10.858 1.00 83.00 196 LYS A CA 1
ATOM 1625 C C . LYS A 1 196 ? 13.799 6.267 -12.312 1.00 83.00 196 LYS A C 1
ATOM 1627 O O . LYS A 1 196 ? 14.633 6.386 -13.206 1.00 83.00 196 LYS A O 1
ATOM 1632 N N . HIS A 1 197 ? 12.501 6.068 -12.560 1.00 76.88 197 HIS A N 1
ATOM 1633 C CA . HIS A 1 197 ? 11.958 5.911 -13.919 1.00 76.88 197 HIS A CA 1
ATOM 1634 C C . HIS A 1 197 ? 10.493 6.344 -14.012 1.00 76.88 197 HIS A C 1
ATOM 1636 O O . HIS A 1 197 ? 9.608 5.580 -13.625 1.00 76.88 197 HIS A O 1
ATOM 1642 N N . SER A 1 198 ? 10.238 7.511 -14.608 1.00 78.06 198 SER A N 1
ATOM 1643 C CA . SER A 1 198 ? 8.891 8.071 -14.819 1.00 78.06 198 SER A CA 1
ATOM 1644 C C . SER A 1 198 ? 7.962 7.206 -15.674 1.00 78.06 198 SER A C 1
ATOM 1646 O O . SER A 1 198 ? 6.753 7.390 -15.633 1.00 78.06 198 SER A O 1
ATOM 1648 N N . ASP A 1 199 ? 8.509 6.259 -16.433 1.00 83.19 199 ASP A N 1
ATOM 1649 C CA . ASP A 1 199 ? 7.732 5.455 -17.385 1.00 83.19 199 ASP A CA 1
ATOM 1650 C C . ASP A 1 199 ? 7.569 3.999 -16.908 1.00 83.19 199 ASP A C 1
ATOM 1652 O O . ASP A 1 199 ? 7.000 3.167 -17.609 1.00 83.19 199 ASP A O 1
ATOM 1656 N N . SER A 1 200 ? 8.078 3.676 -15.712 1.00 93.12 200 SER A N 1
ATOM 1657 C CA . SER A 1 200 ? 8.008 2.329 -15.130 1.00 93.12 200 SER A CA 1
ATOM 1658 C C . SER A 1 200 ? 6.604 1.973 -14.635 1.00 93.12 200 SER A C 1
ATOM 1660 O O . SER A 1 200 ? 5.795 2.850 -14.321 1.00 93.12 200 SER A O 1
ATOM 1662 N N . LEU A 1 201 ? 6.317 0.678 -14.502 1.00 96.88 201 LEU A N 1
ATOM 1663 C CA . LEU A 1 201 ? 5.066 0.196 -13.910 1.00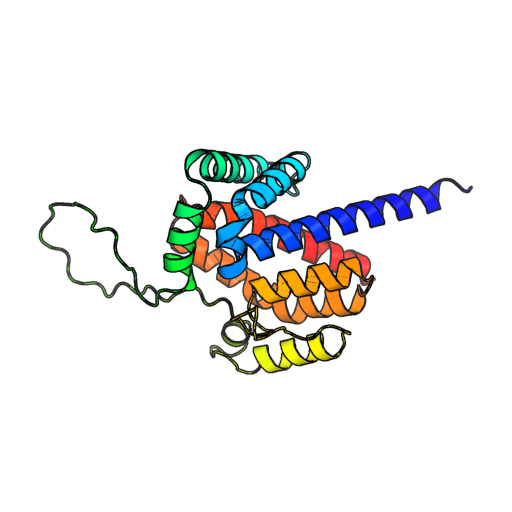 96.88 201 LEU A CA 1
ATOM 1664 C C . LEU A 1 201 ? 4.955 0.625 -12.446 1.00 96.88 201 LEU A C 1
ATOM 1666 O O . LEU A 1 201 ? 3.893 1.079 -12.019 1.00 96.88 201 LEU A O 1
ATOM 1670 N N . TYR A 1 202 ? 6.054 0.566 -11.689 1.00 97.06 202 TYR A N 1
ATOM 1671 C CA . TYR A 1 202 ? 6.068 1.051 -10.310 1.00 97.06 202 TYR A CA 1
ATOM 1672 C C . TYR A 1 202 ? 5.880 2.556 -10.200 1.00 97.06 202 TYR A C 1
ATOM 1674 O O . TYR A 1 202 ? 5.326 3.001 -9.196 1.00 97.06 202 TYR A O 1
ATOM 1682 N N . PHE A 1 203 ? 6.244 3.340 -11.217 1.00 96.56 203 PHE A N 1
ATOM 1683 C CA . PHE A 1 203 ? 5.830 4.738 -11.270 1.00 96.56 203 PHE A CA 1
ATOM 1684 C C . PHE A 1 203 ? 4.311 4.865 -11.375 1.00 96.56 203 PHE A C 1
ATOM 1686 O O . PHE A 1 203 ? 3.726 5.583 -10.573 1.00 96.56 203 PHE A O 1
ATOM 1693 N N . GLN A 1 204 ? 3.645 4.130 -12.273 1.00 97.56 204 GLN A N 1
ATOM 1694 C CA . GLN A 1 204 ? 2.175 4.166 -12.350 1.00 97.56 204 GLN A CA 1
ATOM 1695 C C . GLN A 1 204 ? 1.544 3.758 -11.002 1.00 97.56 204 GLN A C 1
ATOM 1697 O O . GLN A 1 204 ? 0.646 4.428 -10.491 1.00 97.56 204 GLN A O 1
ATOM 1702 N N . ILE A 1 205 ? 2.081 2.703 -10.373 1.00 98.25 205 ILE A N 1
ATOM 1703 C CA . ILE A 1 205 ? 1.659 2.229 -9.046 1.00 98.25 205 ILE A CA 1
ATOM 1704 C C . ILE A 1 205 ? 1.880 3.299 -7.972 1.00 98.25 205 ILE A C 1
ATOM 1706 O O . ILE A 1 205 ? 1.031 3.453 -7.096 1.00 98.25 205 ILE A O 1
ATOM 1710 N N . SER A 1 206 ? 2.984 4.050 -8.011 1.00 97.81 206 SER A N 1
ATOM 1711 C CA . SER A 1 206 ? 3.278 5.069 -6.998 1.00 97.81 206 SER A CA 1
ATOM 1712 C C . SER A 1 206 ? 2.353 6.280 -7.093 1.00 97.81 206 SER A C 1
ATOM 1714 O O . SER A 1 206 ? 2.055 6.884 -6.063 1.00 97.81 206 SER A O 1
ATOM 1716 N N . ARG A 1 207 ? 1.842 6.605 -8.289 1.00 97.81 207 ARG A N 1
ATOM 1717 C CA . ARG A 1 207 ? 0.813 7.645 -8.460 1.00 97.81 207 ARG A CA 1
ATOM 1718 C C . ARG A 1 207 ? -0.491 7.228 -7.793 1.00 97.81 207 ARG A C 1
ATOM 1720 O O . ARG A 1 207 ? -0.963 7.947 -6.918 1.00 97.81 207 ARG A O 1
ATOM 1727 N N . LEU A 1 208 ? -0.967 6.018 -8.091 1.00 98.50 208 LEU A N 1
ATOM 1728 C CA . LEU A 1 208 ? -2.146 5.434 -7.444 1.00 98.50 208 LEU A CA 1
ATOM 1729 C C . LEU A 1 208 ? -1.972 5.317 -5.921 1.00 98.50 208 LEU A C 1
ATOM 1731 O O . LEU A 1 208 ? -2.890 5.613 -5.155 1.00 98.50 208 LEU A O 1
ATOM 1735 N N . LEU A 1 209 ? -0.786 4.901 -5.467 1.00 98.62 209 LEU A N 1
ATOM 1736 C CA . LEU A 1 209 ? -0.449 4.813 -4.046 1.00 98.62 209 LEU A CA 1
ATOM 1737 C C . LEU A 1 209 ? -0.504 6.188 -3.381 1.00 98.62 209 LEU A C 1
ATOM 1739 O O . LEU A 1 209 ? -1.031 6.308 -2.275 1.00 98.62 209 LEU A O 1
ATOM 1743 N N . ASN A 1 210 ? 0.022 7.224 -4.040 1.00 98.44 210 ASN A N 1
ATOM 1744 C CA . ASN A 1 210 ? -0.030 8.577 -3.511 1.00 98.44 210 ASN A CA 1
ATOM 1745 C C . ASN A 1 210 ? -1.476 9.046 -3.335 1.00 98.44 210 ASN A C 1
ATOM 1747 O O . ASN A 1 210 ? -1.829 9.461 -2.229 1.00 98.44 210 ASN A O 1
ATOM 1751 N N . SER A 1 211 ? -2.294 8.905 -4.386 1.00 98.31 211 SER A N 1
ATOM 1752 C CA . SER A 1 211 ? -3.724 9.233 -4.378 1.00 98.31 211 SER A CA 1
ATOM 1753 C C . SER A 1 211 ? -4.437 8.561 -3.206 1.00 98.31 211 SER A C 1
ATOM 1755 O O . SER A 1 211 ? -5.096 9.222 -2.401 1.00 98.31 211 SER A O 1
ATOM 1757 N N . PHE A 1 212 ? -4.234 7.250 -3.045 1.00 98.62 212 PHE A N 1
ATOM 1758 C CA . PHE A 1 212 ? -4.853 6.490 -1.966 1.00 98.62 212 PHE A CA 1
ATOM 1759 C C . PHE A 1 212 ? -4.389 6.926 -0.576 1.00 98.62 212 PHE A C 1
ATOM 1761 O O . PHE A 1 212 ? -5.221 7.148 0.301 1.00 98.62 212 PHE A O 1
ATOM 1768 N N . LEU A 1 213 ? -3.083 7.069 -0.347 1.00 98.50 213 LEU A N 1
ATOM 1769 C CA . LEU A 1 213 ? -2.579 7.419 0.982 1.00 98.50 213 LEU A CA 1
ATOM 1770 C C . LEU A 1 213 ? -2.886 8.880 1.363 1.00 98.50 213 LEU A C 1
ATOM 1772 O O . LEU A 1 213 ? -3.010 9.174 2.553 1.00 98.50 213 LEU A O 1
ATOM 1776 N N . ASP A 1 214 ? -3.024 9.793 0.392 1.00 98.19 214 ASP A N 1
ATOM 1777 C CA . ASP A 1 214 ? -3.541 11.150 0.641 1.00 98.19 214 ASP A CA 1
ATOM 1778 C C . ASP A 1 214 ? -5.011 11.122 1.057 1.00 98.19 214 ASP A C 1
ATOM 1780 O O . ASP A 1 214 ? -5.365 11.698 2.093 1.00 98.19 214 ASP A O 1
ATOM 1784 N N . PHE A 1 215 ? -5.844 10.395 0.306 1.00 97.69 215 PHE A N 1
ATOM 1785 C CA . PHE A 1 215 ? -7.242 10.166 0.665 1.00 97.69 215 PHE A CA 1
ATOM 1786 C C . PHE A 1 215 ? -7.370 9.559 2.065 1.00 97.69 215 PHE A C 1
ATOM 1788 O O . PHE A 1 215 ? -8.116 10.069 2.899 1.00 97.69 215 PHE A O 1
ATOM 1795 N N . GLU A 1 216 ? -6.606 8.509 2.354 1.00 97.69 216 GLU A N 1
ATOM 1796 C CA . GLU A 1 216 ? -6.654 7.793 3.624 1.00 97.69 216 GLU A CA 1
ATOM 1797 C C . GLU A 1 216 ? -6.273 8.701 4.803 1.00 97.69 216 GLU A C 1
ATOM 1799 O O . GLU A 1 216 ? -6.957 8.717 5.828 1.00 97.69 216 GLU A O 1
ATOM 1804 N N . ASN A 1 217 ? -5.228 9.522 4.652 1.00 97.31 217 ASN A N 1
ATOM 1805 C CA . ASN A 1 217 ? -4.839 10.495 5.671 1.00 97.31 217 ASN A CA 1
ATOM 1806 C C . ASN A 1 217 ? -5.930 11.556 5.891 1.00 97.31 217 ASN A C 1
ATOM 1808 O O . ASN A 1 217 ? -6.239 11.883 7.039 1.00 97.31 217 ASN A O 1
ATOM 1812 N N . ALA A 1 218 ? -6.529 12.087 4.821 1.00 96.56 218 ALA A N 1
ATOM 1813 C CA . ALA A 1 218 ? -7.617 13.059 4.923 1.00 96.56 218 ALA A CA 1
ATOM 1814 C C . ALA A 1 218 ? -8.855 12.453 5.607 1.00 96.56 218 ALA A C 1
ATOM 1816 O O . ALA A 1 218 ? -9.399 13.044 6.544 1.00 96.56 218 ALA A O 1
ATOM 1817 N N . PHE A 1 219 ? -9.241 11.241 5.201 1.00 95.19 219 PHE A N 1
ATOM 1818 C CA . PHE A 1 219 ? -10.358 10.498 5.772 1.00 95.19 219 PHE A CA 1
ATOM 1819 C C . PHE A 1 219 ? -10.164 10.274 7.276 1.00 95.19 219 PHE A C 1
ATOM 1821 O O . PHE A 1 219 ? -11.012 10.680 8.070 1.00 95.19 219 PHE A O 1
ATOM 1828 N N . LEU A 1 220 ? -9.019 9.725 7.693 1.00 94.06 220 LEU A N 1
ATOM 1829 C CA . LEU A 1 220 ? -8.742 9.432 9.103 1.00 94.06 220 LEU A CA 1
ATOM 1830 C C . LEU A 1 220 ? -8.688 10.685 9.987 1.00 94.06 220 LEU A C 1
ATOM 1832 O O . LEU A 1 220 ? -9.078 10.628 11.156 1.00 94.06 220 LEU A O 1
ATOM 1836 N N . ASN A 1 221 ? -8.227 11.820 9.455 1.00 92.06 221 ASN A N 1
ATOM 1837 C CA . ASN A 1 221 ? -8.240 13.087 10.189 1.00 92.06 221 ASN A CA 1
ATOM 1838 C C . ASN A 1 221 ? -9.661 13.650 10.331 1.00 92.06 221 ASN A C 1
ATOM 1840 O O . ASN A 1 221 ? -9.982 14.209 11.376 1.00 92.06 221 ASN A O 1
ATOM 1844 N N . SER A 1 222 ? -10.529 13.451 9.334 1.00 88.31 222 SER A N 1
ATOM 1845 C CA . SER A 1 222 ? -11.933 13.879 9.405 1.00 88.31 222 SER A CA 1
ATOM 1846 C C . SER A 1 222 ? -12.768 13.074 10.408 1.00 88.31 222 SER A C 1
ATOM 1848 O O . SER A 1 222 ? -13.717 13.607 10.973 1.00 88.31 222 SER A O 1
ATOM 1850 N N . THR A 1 223 ? -12.398 11.815 10.665 1.00 78.06 223 THR A N 1
ATOM 1851 C CA . THR A 1 223 ? -13.106 10.920 11.597 1.00 78.06 223 THR A CA 1
ATOM 1852 C C . THR A 1 223 ? -12.502 10.875 13.004 1.00 78.06 223 THR A C 1
ATOM 1854 O O . THR A 1 223 ? -12.996 10.128 13.842 1.00 78.06 223 THR A O 1
ATOM 1857 N N . SER A 1 224 ? -11.399 11.593 13.255 1.00 60.81 224 SER A N 1
ATOM 1858 C CA . SER A 1 224 ? -10.747 11.659 14.578 1.00 60.81 224 SER A CA 1
ATOM 1859 C C . SER A 1 224 ? -11.229 12.846 15.439 1.00 60.81 224 SER A C 1
ATOM 1861 O O . SER A 1 224 ? -10.726 13.006 16.549 1.00 60.81 224 SER A O 1
ATOM 1863 N N . ASN A 1 225 ? -12.174 13.652 14.934 1.00 40.44 225 ASN A N 1
ATOM 1864 C CA . ASN A 1 225 ? -12.889 14.718 15.654 1.00 40.44 225 ASN A CA 1
ATOM 1865 C C . ASN A 1 225 ? -14.302 14.256 16.024 1.00 40.44 225 ASN A C 1
ATOM 1867 O O . ASN A 1 225 ? -14.809 14.722 17.066 1.00 40.44 225 ASN A O 1
#

pLDDT: mean 87.52, std 17.4, range [35.56, 98.69]

Secondary structure (DSSP, 8-state):
--HHHHHHHHHHHHHHHHHHHHHHHHHHHS-HHHHTT-HHHHHHHHHHHTTS-SSTTHHHHHHHHHHHHHHHTTHHHHHHHIIIII-SS-------------------------BHHHHHHSSSSSHHHHHHHHHHHHSS----TTT--S-TTBHHHHHHHHHHHHHTT-HHHHHHHIIIIIHHHHHHHHHHHHHH-TTSHHHHHHHHHHHHHHHHHHHHHHT--

Sequence (225 aa):
MLKRKTSNSTQTQDITKARILYYDFFAGLFLYDLLINRADLLLKQIEILKTEPIIEGDENYFNVLENEIKTNGVKNLLFEYTRFFMLPFDAGIKETHIGKNKRKKERKNPQIILYLSYYLDETIAGSGLIKAKEKVRKSKVRLNEKEFKENEEHFGFLFVFTKYLLQNGETALQNEVFKDCIKPMKDKIIKDIGDKHSDSLYFQISRLLNSFLDFENAFLNSTSN